Protein AF-A0A2G9TPB1-F1 (afdb_monomer_lite)

Secondary structure (DSSP, 8-state):
-GGGHHHHHHH-GGGGGS-----HHHHHHHHHTTPPPHHHHHHHTSTTHHHHSPPPPPEEEEEEEE-TTT-EEEE-TT-SSEE-EEEE--SS-GGG-EEEETTS-EEETTEEEEEETTEEEEEEPPTT----S-EEETTTTEEE-SS---TT---EEE--GGGSPP--SS---THHHHHHH----

Structure (mmCIF, N/CA/C/O backbone):
data_AF-A0A2G9TPB1-F1
#
_entry.id   AF-A0A2G9TPB1-F1
#
loop_
_atom_site.group_PDB
_atom_site.id
_atom_site.type_symbol
_atom_site.label_atom_id
_atom_site.label_alt_id
_atom_site.label_comp_id
_atom_site.label_asym_id
_atom_site.label_entity_id
_atom_site.label_seq_id
_atom_site.pdbx_PDB_ins_code
_atom_site.Cartn_x
_atom_site.Cartn_y
_atom_site.Cartn_z
_atom_site.occupancy
_atom_site.B_iso_or_equiv
_atom_site.auth_seq_id
_atom_site.auth_comp_id
_atom_site.auth_asym_id
_atom_site.auth_atom_id
_atom_site.pdbx_PDB_model_num
ATOM 1 N N . MET A 1 1 ? -13.245 2.399 11.424 1.00 93.81 1 MET A N 1
ATOM 2 C CA . MET A 1 1 ? -11.913 2.478 12.064 1.00 93.81 1 MET A CA 1
ATOM 3 C C . MET A 1 1 ? -11.558 3.927 12.395 1.00 93.81 1 MET A C 1
ATOM 5 O O . MET A 1 1 ? -10.383 4.253 12.447 1.00 93.81 1 MET A O 1
ATOM 9 N N . ASP A 1 2 ? -12.558 4.781 12.634 1.00 94.88 2 ASP A N 1
ATOM 10 C CA . ASP A 1 2 ? -12.380 6.201 12.958 1.00 94.88 2 ASP A CA 1
ATOM 11 C C . ASP A 1 2 ? -11.351 6.871 12.017 1.00 94.88 2 ASP A C 1
ATOM 13 O O . ASP A 1 2 ? -11.392 6.614 10.810 1.00 94.88 2 ASP A O 1
ATOM 17 N N . GLU A 1 3 ? -10.414 7.666 12.530 1.00 93.69 3 GLU A N 1
ATOM 18 C CA . GLU A 1 3 ? -9.366 8.329 11.744 1.00 93.69 3 GLU A CA 1
ATOM 19 C C . GLU A 1 3 ? -8.418 7.346 11.027 1.00 93.69 3 GLU A C 1
ATOM 21 O O . GLU A 1 3 ? -7.928 7.632 9.939 1.00 93.69 3 GLU A O 1
ATOM 26 N N . TYR A 1 4 ? -8.231 6.133 11.559 1.00 95.81 4 TYR A N 1
ATOM 27 C CA . TYR A 1 4 ? -7.317 5.129 10.997 1.00 95.81 4 TYR A CA 1
ATOM 28 C C . TYR A 1 4 ? -7.824 4.495 9.693 1.00 95.81 4 TYR A C 1
ATOM 30 O O . TYR A 1 4 ? -7.078 3.764 9.036 1.00 95.81 4 TYR A O 1
ATOM 38 N N . ALA A 1 5 ? -9.077 4.750 9.301 1.00 94.75 5 ALA A N 1
ATOM 39 C CA . ALA A 1 5 ? -9.603 4.300 8.014 1.00 94.75 5 ALA A CA 1
ATOM 40 C C . ALA A 1 5 ? -8.801 4.873 6.830 1.00 94.75 5 ALA A C 1
ATOM 42 O O . ALA A 1 5 ? -8.667 4.208 5.804 1.00 94.75 5 ALA A O 1
ATOM 43 N N . GLU A 1 6 ? -8.204 6.061 6.976 1.00 94.12 6 GLU A N 1
ATOM 44 C CA . GLU A 1 6 ? -7.392 6.671 5.919 1.00 94.12 6 GLU A CA 1
ATOM 45 C C . GLU A 1 6 ? -6.189 5.799 5.522 1.00 94.12 6 GLU A C 1
ATOM 47 O O . GLU A 1 6 ? -5.866 5.678 4.341 1.00 94.12 6 GLU A O 1
ATOM 52 N N . TYR A 1 7 ? -5.574 5.106 6.486 1.00 94.62 7 TYR A N 1
ATOM 53 C CA . TYR A 1 7 ? -4.407 4.255 6.243 1.00 94.62 7 TYR A CA 1
ATOM 54 C C . TYR A 1 7 ? -4.765 2.996 5.453 1.00 94.62 7 TYR A C 1
ATOM 56 O O . TYR A 1 7 ? -3.962 2.520 4.647 1.00 94.62 7 TYR A O 1
ATOM 64 N N . TYR A 1 8 ? -5.989 2.489 5.628 1.00 94.00 8 TYR A N 1
ATOM 65 C CA . TYR A 1 8 ? -6.519 1.427 4.777 1.00 94.00 8 TYR A CA 1
ATOM 66 C C . TYR A 1 8 ? -6.643 1.908 3.327 1.00 94.00 8 TYR A C 1
ATOM 68 O O . TYR A 1 8 ? -6.177 1.223 2.423 1.00 94.00 8 TYR A O 1
ATOM 76 N N . PHE A 1 9 ? -7.170 3.113 3.102 1.00 93.50 9 PHE A N 1
ATOM 77 C CA . PHE A 1 9 ? -7.315 3.680 1.758 1.00 93.50 9 PHE A CA 1
ATOM 78 C C . PHE A 1 9 ? -5.992 4.098 1.106 1.00 93.50 9 PHE A C 1
ATOM 80 O O . PHE A 1 9 ? -5.912 4.157 -0.120 1.00 93.50 9 PHE A O 1
ATOM 87 N N . ILE A 1 10 ? -4.940 4.361 1.885 1.00 93.81 10 ILE A N 1
ATOM 88 C CA . ILE A 1 10 ? -3.576 4.494 1.355 1.00 93.81 10 ILE A CA 1
ATOM 89 C C . ILE A 1 10 ? -3.070 3.133 0.863 1.00 93.81 10 ILE A C 1
ATOM 91 O O . ILE A 1 10 ? -2.467 3.047 -0.207 1.00 93.81 10 ILE A O 1
ATOM 95 N N . ARG A 1 11 ? -3.314 2.051 1.608 1.00 93.12 11 ARG A N 1
ATOM 96 C CA . ARG A 1 11 ? -2.868 0.713 1.199 1.00 93.12 11 ARG A CA 1
ATOM 97 C C . ARG A 1 11 ? -3.664 0.167 0.012 1.00 93.12 11 ARG A C 1
ATOM 99 O O . ARG A 1 11 ? -3.063 -0.368 -0.913 1.00 93.12 11 ARG A O 1
ATOM 106 N N . GLU A 1 12 ? -4.983 0.334 0.047 1.00 92.56 12 GLU A N 1
ATOM 107 C CA . GLU A 1 12 ? -5.954 -0.172 -0.927 1.00 92.56 12 GLU A CA 1
ATOM 108 C C . GLU A 1 12 ? -6.704 0.998 -1.595 1.00 92.56 12 GLU A C 1
ATOM 110 O O . GLU A 1 12 ? -7.895 1.206 -1.351 1.00 92.56 12 GLU A O 1
ATOM 115 N N . PRO A 1 13 ? -6.044 1.801 -2.447 1.00 91.12 13 PRO A N 1
ATOM 116 C CA . PRO A 1 13 ? -6.645 3.017 -2.998 1.00 91.12 13 PRO A CA 1
ATOM 117 C C . PRO A 1 13 ? -7.889 2.758 -3.857 1.00 91.12 13 PRO A C 1
ATOM 119 O O . PRO A 1 13 ? -8.797 3.587 -3.896 1.00 91.12 13 PRO A O 1
ATOM 122 N N . GLN A 1 14 ? -7.993 1.577 -4.472 1.00 89.62 14 GLN A N 1
ATOM 123 C CA . GLN A 1 14 ? -9.193 1.146 -5.196 1.00 89.62 14 GLN A CA 1
ATOM 124 C C . GLN A 1 14 ? -10.445 1.058 -4.306 1.00 89.62 14 GLN A C 1
ATOM 126 O O . GLN A 1 14 ? -11.552 1.267 -4.797 1.00 89.62 14 GLN A O 1
ATOM 131 N N . ALA A 1 15 ? -10.289 0.803 -3.001 1.00 91.88 15 ALA A N 1
ATOM 132 C CA . ALA A 1 15 ? -11.412 0.656 -2.078 1.00 91.88 15 ALA A CA 1
ATOM 133 C C . ALA A 1 15 ? -12.170 1.973 -1.849 1.00 91.88 15 ALA A C 1
ATOM 135 O O . ALA A 1 15 ? -13.329 1.943 -1.456 1.00 91.88 15 ALA A O 1
ATOM 136 N N . GLN A 1 16 ? -11.562 3.124 -2.164 1.00 90.50 16 GLN A N 1
ATOM 137 C CA . GLN A 1 16 ? -12.237 4.430 -2.120 1.00 90.50 16 GLN A CA 1
ATOM 138 C C . GLN A 1 16 ? -13.396 4.537 -3.123 1.00 90.50 16 GLN A C 1
ATOM 140 O O . GLN A 1 16 ? -14.228 5.430 -3.012 1.00 90.50 16 GLN A O 1
ATOM 145 N N . ARG A 1 17 ? -13.436 3.651 -4.125 1.00 87.81 17 ARG A N 1
ATOM 146 C CA . ARG A 1 17 ? -14.459 3.626 -5.181 1.00 87.81 17 ARG A CA 1
ATOM 147 C C . ARG A 1 17 ? -15.537 2.574 -4.942 1.00 87.81 17 ARG A C 1
ATOM 149 O O . ARG A 1 17 ? -16.399 2.386 -5.795 1.00 87.81 17 ARG A O 1
ATOM 156 N N . VAL A 1 18 ? -15.455 1.859 -3.826 1.00 90.94 18 VAL A N 1
ATOM 157 C CA . VAL A 1 18 ? -16.413 0.820 -3.463 1.00 90.94 18 VAL A 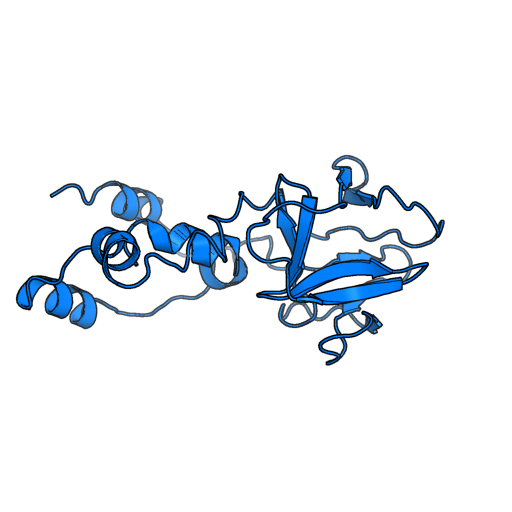CA 1
ATOM 158 C C . VAL A 1 18 ? -17.426 1.431 -2.511 1.00 90.94 18 VAL A C 1
ATOM 160 O O . VAL A 1 18 ? -17.054 1.948 -1.460 1.00 90.94 18 VAL A O 1
ATOM 163 N N . ASP A 1 19 ? -18.702 1.360 -2.881 1.00 93.69 19 ASP A N 1
ATOM 164 C CA . ASP A 1 19 ? -19.794 1.690 -1.972 1.00 93.69 19 ASP A CA 1
ATOM 165 C C . ASP A 1 19 ? -19.875 0.604 -0.883 1.00 93.69 19 ASP A C 1
ATOM 167 O O . ASP A 1 19 ? -20.101 -0.566 -1.214 1.00 93.69 19 ASP A O 1
ATOM 171 N N . PRO A 1 20 ? -19.666 0.941 0.405 1.00 91.75 20 PRO A N 1
ATOM 172 C CA . PRO A 1 20 ? -19.804 -0.028 1.488 1.00 91.75 20 PRO A CA 1
ATOM 173 C C . PRO A 1 20 ? -21.265 -0.441 1.736 1.00 91.75 20 PRO A C 1
ATOM 175 O O . PRO A 1 20 ? -21.504 -1.359 2.521 1.00 91.75 20 PRO A O 1
ATOM 178 N N . GLY A 1 21 ? -22.230 0.225 1.094 1.00 96.44 21 GLY A N 1
ATOM 179 C CA . GLY A 1 21 ? -23.652 0.084 1.359 1.00 96.44 21 GLY A CA 1
ATOM 180 C C . GLY A 1 21 ? -24.077 0.804 2.639 1.00 96.44 21 GLY A C 1
ATOM 181 O O . GLY A 1 21 ? -23.333 1.589 3.233 1.00 96.44 21 GLY A O 1
ATOM 182 N N . ASP A 1 22 ? -25.304 0.529 3.081 1.00 96.81 22 ASP A N 1
ATOM 183 C CA . ASP A 1 22 ? -25.825 1.092 4.325 1.00 96.81 22 ASP A CA 1
ATOM 184 C C . ASP A 1 22 ? -25.183 0.423 5.550 1.00 96.81 22 ASP A C 1
ATOM 186 O O . ASP A 1 22 ? -25.383 -0.765 5.817 1.00 96.81 22 ASP A O 1
ATOM 190 N N . ILE A 1 23 ? -24.431 1.219 6.312 1.00 97.38 23 ILE A N 1
ATOM 191 C CA . ILE A 1 23 ? -23.765 0.809 7.554 1.00 97.38 23 ILE A CA 1
ATOM 192 C C . ILE A 1 23 ? -24.395 1.431 8.813 1.00 97.38 23 ILE A C 1
ATOM 194 O O . ILE A 1 23 ? -23.803 1.398 9.898 1.00 97.38 23 ILE A O 1
ATOM 198 N N . SER A 1 24 ? -25.587 2.025 8.696 1.00 98.12 24 SER A N 1
ATOM 199 C CA . SER A 1 24 ? -26.236 2.769 9.785 1.00 98.12 24 SER A CA 1
ATOM 200 C C . SER A 1 24 ? -26.509 1.891 11.008 1.00 98.12 24 SER A C 1
ATOM 202 O O . SER A 1 24 ? -26.315 2.325 12.143 1.00 98.12 24 SER A O 1
ATOM 204 N N . ALA A 1 25 ? -26.884 0.624 10.801 1.00 98.38 25 ALA A N 1
ATOM 205 C CA . ALA A 1 25 ? -27.133 -0.321 11.891 1.00 98.38 25 ALA A CA 1
ATOM 206 C C . ALA A 1 25 ? -25.860 -0.637 12.701 1.00 98.38 25 ALA A C 1
ATOM 208 O O . ALA A 1 25 ? -25.909 -0.762 13.926 1.00 98.38 25 ALA A O 1
ATOM 209 N N . GLN A 1 26 ? -24.710 -0.738 12.033 1.00 98.12 26 GLN A N 1
ATOM 210 C CA . GLN A 1 26 ? -23.410 -1.009 12.643 1.00 98.12 26 GLN A CA 1
ATOM 211 C C . GLN A 1 26 ? -22.923 0.206 13.442 1.00 98.12 26 GLN A C 1
ATOM 213 O O . GLN A 1 26 ? -22.392 0.042 14.543 1.00 98.12 26 GLN A O 1
ATOM 218 N N . LEU A 1 27 ? -23.144 1.420 12.926 1.00 96.94 27 LEU A N 1
ATOM 219 C CA . LEU A 1 27 ? -22.830 2.665 13.633 1.00 96.94 27 LEU A CA 1
ATOM 220 C C . LEU A 1 27 ? -23.715 2.844 14.876 1.00 96.94 27 LEU A C 1
ATOM 222 O O . LEU A 1 27 ? -23.188 3.044 15.970 1.00 96.94 27 LEU A O 1
ATOM 226 N N . ALA A 1 28 ? -25.029 2.640 14.748 1.00 98.31 28 ALA A N 1
ATOM 227 C CA . ALA A 1 28 ? -25.957 2.692 15.880 1.00 98.31 28 ALA A CA 1
ATOM 228 C C . ALA A 1 28 ? -25.622 1.641 16.955 1.00 98.31 28 ALA A C 1
ATOM 230 O O . ALA A 1 28 ? -25.747 1.891 18.156 1.00 98.31 28 ALA A O 1
ATOM 231 N N . LEU A 1 29 ? -25.156 0.454 16.546 1.00 98.44 29 LEU A N 1
ATOM 232 C CA . LEU A 1 29 ? -24.679 -0.566 17.477 1.00 98.44 29 LEU A CA 1
ATOM 233 C C . LEU A 1 29 ? -23.432 -0.103 18.247 1.00 98.44 29 LEU A C 1
ATOM 235 O O . LEU A 1 29 ? -23.382 -0.295 19.463 1.00 98.44 29 LEU A O 1
ATOM 239 N N . LYS A 1 30 ? -22.455 0.515 17.564 1.00 97.88 30 LYS A N 1
ATOM 240 C CA . LYS A 1 30 ? -21.236 1.070 18.183 1.00 97.88 30 LYS A CA 1
ATOM 241 C C . LYS A 1 30 ? -21.583 2.106 19.258 1.00 97.88 30 LYS A C 1
ATOM 243 O O . LYS A 1 30 ? -21.009 2.071 20.347 1.00 97.88 30 LYS A O 1
ATOM 248 N N . GLU A 1 31 ? -22.532 2.991 18.960 1.00 97.75 31 GLU A N 1
ATOM 249 C CA . GLU A 1 31 ? -23.004 4.034 19.878 1.00 97.75 31 GLU A CA 1
ATOM 250 C C . GLU A 1 31 ? -23.735 3.444 21.087 1.00 97.75 31 GLU A C 1
ATOM 252 O O . GLU A 1 31 ? -23.370 3.726 22.228 1.00 97.75 31 GLU A O 1
ATOM 257 N N . ARG A 1 32 ? -24.714 2.559 20.851 1.00 98.56 32 ARG A N 1
ATOM 258 C CA . ARG A 1 32 ? -25.517 1.924 21.909 1.00 98.56 32 ARG A CA 1
ATOM 259 C C . ARG A 1 32 ? -24.676 1.118 22.899 1.00 98.56 32 ARG A C 1
ATOM 261 O O . ARG A 1 32 ? -25.021 1.043 24.073 1.00 98.56 32 ARG A O 1
ATOM 268 N N . LEU A 1 33 ? -23.607 0.480 22.427 1.00 98.56 33 LEU A N 1
ATOM 269 C CA . LEU A 1 33 ? -22.707 -0.309 23.272 1.00 98.56 33 LEU A CA 1
ATOM 270 C C . LEU A 1 33 ? -21.607 0.529 23.935 1.00 98.56 33 LEU A C 1
ATOM 272 O O . LEU A 1 33 ? -20.776 -0.034 24.647 1.00 98.56 33 LEU A O 1
ATOM 276 N N . HIS A 1 34 ? -21.578 1.847 23.708 1.00 97.38 34 HIS A N 1
ATOM 277 C CA . HIS A 1 34 ? -20.539 2.745 24.214 1.00 97.38 34 HIS A CA 1
ATOM 278 C C . HIS A 1 34 ? -19.121 2.217 23.926 1.00 97.38 34 HIS A C 1
ATOM 280 O O . HIS A 1 34 ? -18.239 2.214 24.793 1.00 97.38 34 HIS A O 1
ATOM 286 N N . CYS A 1 35 ? -18.909 1.717 22.701 1.00 98.12 35 CYS A N 1
ATOM 287 C CA . CYS A 1 35 ? -17.632 1.144 22.293 1.00 98.12 35 CYS A CA 1
ATOM 288 C C . CYS A 1 35 ? -16.494 2.172 22.408 1.00 98.12 35 CYS A C 1
ATOM 290 O O . CYS A 1 35 ? -16.664 3.358 22.126 1.00 98.12 35 CYS A O 1
ATOM 292 N N . LYS A 1 36 ? -15.299 1.703 22.783 1.00 98.19 36 LYS A N 1
ATOM 293 C CA . LYS A 1 36 ? -14.089 2.536 22.823 1.00 98.19 36 LYS A CA 1
ATOM 294 C C . LYS A 1 36 ? -13.683 2.987 21.406 1.00 98.19 36 LYS A C 1
ATOM 296 O O . LYS A 1 36 ? -13.934 2.249 20.450 1.00 98.19 36 LYS A O 1
ATOM 301 N N . PRO A 1 37 ? -13.038 4.161 21.259 1.00 97.94 37 PRO A N 1
ATOM 302 C CA . PRO A 1 37 ? -12.543 4.628 19.965 1.00 97.94 37 PRO A CA 1
ATOM 303 C C . PRO A 1 37 ? -11.437 3.712 19.429 1.00 97.94 37 PRO A C 1
ATOM 305 O O . PRO A 1 37 ? -10.716 3.070 20.198 1.00 97.94 37 PRO A O 1
ATOM 308 N N . PHE A 1 38 ? -11.255 3.679 18.110 1.00 97.75 38 PHE A N 1
ATOM 309 C CA . PHE A 1 38 ? -10.264 2.808 17.472 1.00 97.75 38 PHE A CA 1
ATOM 310 C C . PHE A 1 38 ? -8.824 3.146 17.892 1.00 97.75 38 PHE A C 1
ATOM 312 O O . PHE A 1 38 ? -8.000 2.248 18.054 1.00 97.75 38 PHE A O 1
ATOM 319 N N . LYS A 1 39 ? -8.535 4.417 18.191 1.00 97.00 39 LYS A N 1
ATOM 320 C CA . LYS A 1 39 ? -7.267 4.835 18.805 1.00 97.00 39 LYS A CA 1
ATOM 321 C C . LYS A 1 39 ? -6.965 4.097 20.114 1.00 97.00 39 LYS A C 1
ATOM 323 O O . LYS A 1 39 ? -5.857 3.603 20.296 1.00 97.00 39 LYS A O 1
ATOM 328 N N . TRP A 1 40 ? -7.957 3.950 20.999 1.00 98.19 40 TRP A N 1
ATOM 329 C CA . TRP A 1 40 ? -7.79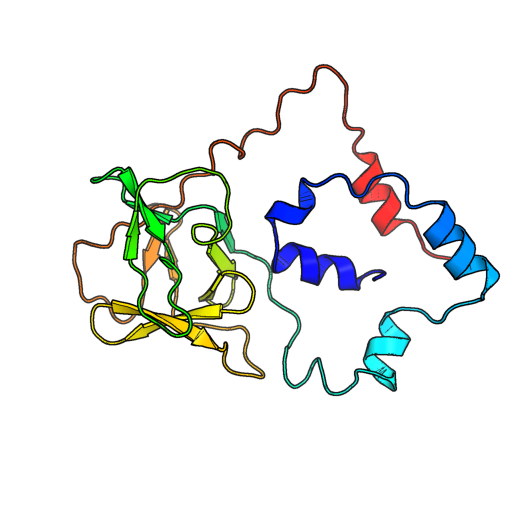2 3.195 22.249 1.00 98.19 40 TRP A CA 1
ATOM 330 C C . TRP A 1 40 ? -7.433 1.733 21.967 1.00 98.19 40 TRP A C 1
ATOM 332 O O . TRP A 1 40 ? -6.570 1.171 22.637 1.00 98.19 40 TRP A O 1
ATOM 342 N N . TYR A 1 41 ? -8.055 1.128 20.951 1.00 98.19 41 TYR A N 1
ATOM 343 C CA . TYR A 1 41 ? -7.731 -0.233 20.527 1.00 98.19 41 TYR A CA 1
ATOM 344 C C . TYR A 1 41 ? -6.274 -0.339 20.053 1.00 98.19 41 TYR A C 1
ATOM 346 O O . TYR A 1 41 ? -5.550 -1.219 20.519 1.00 98.19 41 TYR A O 1
ATOM 354 N N . MET A 1 42 ? -5.815 0.590 19.208 1.00 97.69 42 MET A N 1
ATOM 355 C CA . MET A 1 42 ? -4.428 0.624 18.726 1.00 97.69 42 MET A CA 1
ATOM 356 C C . MET A 1 42 ? -3.407 0.857 19.847 1.00 97.69 42 MET A C 1
ATOM 358 O O . MET A 1 42 ? -2.319 0.301 19.802 1.00 97.69 42 MET A O 1
ATOM 362 N N . GLU A 1 43 ? -3.745 1.639 20.872 1.00 96.81 43 GLU A N 1
ATOM 363 C CA . GLU A 1 43 ? -2.834 1.939 21.984 1.00 96.81 43 GLU A CA 1
ATOM 364 C C . GLU A 1 43 ? -2.816 0.873 23.088 1.00 96.81 43 GLU A C 1
ATOM 366 O O . GLU A 1 43 ? -1.820 0.753 23.803 1.00 96.81 43 GLU A O 1
ATOM 371 N N . LYS A 1 44 ? -3.924 0.149 23.300 1.00 97.94 44 LYS A N 1
ATOM 372 C CA . LYS A 1 44 ? -4.098 -0.741 24.465 1.00 97.94 44 LYS A CA 1
ATOM 373 C C . LYS A 1 44 ? -4.206 -2.217 24.122 1.00 97.94 44 LYS A C 1
ATOM 375 O O . LYS A 1 44 ? -3.836 -3.038 24.953 1.00 97.94 44 LYS A O 1
ATOM 380 N N . VAL A 1 45 ? -4.713 -2.554 22.939 1.00 98.19 45 VAL A N 1
ATOM 381 C CA . VAL A 1 45 ? -4.921 -3.945 22.510 1.00 98.19 45 VAL A CA 1
ATOM 382 C C . VAL A 1 45 ? -3.912 -4.329 21.434 1.00 98.19 45 VAL A C 1
ATOM 384 O O . VAL A 1 45 ? -3.250 -5.349 21.560 1.00 98.19 45 VAL A O 1
ATOM 387 N N . ALA A 1 46 ? -3.753 -3.489 20.413 1.00 97.50 46 ALA A N 1
ATOM 388 C CA . ALA A 1 46 ? -2.899 -3.723 19.250 1.00 97.50 46 ALA A CA 1
ATOM 389 C C . ALA A 1 46 ? -1.619 -2.861 19.278 1.00 97.50 46 ALA A C 1
ATOM 391 O O . ALA A 1 46 ? -1.180 -2.334 18.253 1.00 97.50 46 ALA A O 1
ATOM 392 N N . TYR A 1 47 ? -1.037 -2.685 20.468 1.00 96.38 47 TYR A N 1
ATOM 393 C CA . TYR A 1 47 ? 0.088 -1.773 20.721 1.00 96.38 47 TYR A CA 1
ATOM 394 C C . TYR A 1 47 ? 1.383 -2.163 19.987 1.00 96.38 47 TYR A C 1
ATOM 396 O O . TYR A 1 47 ? 2.267 -1.332 19.786 1.00 96.38 47 TYR A O 1
ATOM 404 N N . ASP A 1 48 ? 1.504 -3.424 19.585 1.00 96.44 48 ASP A N 1
ATOM 405 C CA . ASP A 1 48 ? 2.638 -4.008 18.870 1.00 96.44 48 ASP A CA 1
ATOM 406 C C . ASP A 1 48 ? 2.519 -3.895 17.339 1.00 96.44 48 ASP A C 1
ATOM 408 O O . ASP A 1 48 ? 3.495 -4.134 16.615 1.00 96.44 48 ASP A O 1
ATOM 412 N N . VAL A 1 49 ? 1.357 -3.458 16.837 1.00 95.69 49 VAL A N 1
ATOM 413 C CA . VAL A 1 49 ? 1.114 -3.288 15.402 1.00 95.69 49 VAL A CA 1
ATOM 414 C C . VAL A 1 49 ? 1.970 -2.168 14.828 1.00 95.69 49 VAL A C 1
ATOM 416 O O . VAL A 1 49 ? 2.695 -2.420 13.874 1.00 95.69 49 VAL A O 1
ATOM 419 N N . LEU A 1 50 ? 1.937 -0.957 15.393 1.00 94.62 50 LEU A N 1
ATOM 420 C CA . LEU A 1 50 ? 2.654 0.198 14.827 1.00 94.62 50 LEU A CA 1
ATOM 421 C C . LEU A 1 50 ? 4.190 0.057 14.825 1.00 94.62 50 LEU A C 1
ATOM 423 O O . LEU A 1 50 ? 4.803 0.485 13.848 1.00 94.62 50 LEU A O 1
ATOM 427 N N . PRO A 1 51 ? 4.834 -0.575 15.831 1.00 95.31 51 PRO A N 1
ATOM 428 C CA . PRO A 1 51 ? 6.254 -0.918 15.748 1.00 95.31 51 PRO A CA 1
ATOM 429 C C . PRO A 1 51 ? 6.603 -1.835 14.566 1.00 95.31 51 PRO A C 1
ATOM 431 O O . PRO A 1 51 ? 7.657 -1.680 13.953 1.00 95.31 51 PRO A O 1
ATOM 434 N N . SER A 1 52 ? 5.727 -2.789 14.232 1.00 95.06 52 SER A N 1
ATOM 435 C CA . SER A 1 52 ? 5.955 -3.745 13.136 1.00 95.06 52 SER A CA 1
ATOM 436 C C . SER A 1 52 ? 5.478 -3.231 11.776 1.00 95.06 52 SER A C 1
ATOM 438 O O . SER A 1 52 ? 6.057 -3.577 10.747 1.00 95.06 52 SER A O 1
ATOM 440 N N . TYR A 1 53 ? 4.431 -2.414 11.767 1.00 94.38 53 TYR A N 1
ATOM 441 C CA . TYR A 1 53 ? 3.736 -1.892 10.595 1.00 94.38 53 TYR A CA 1
ATOM 442 C C . TYR A 1 53 ? 3.432 -0.408 10.831 1.00 94.38 53 TYR A C 1
ATOM 444 O O . TYR A 1 53 ? 2.324 -0.059 11.254 1.00 94.38 53 TYR A O 1
ATOM 452 N N . PRO A 1 54 ? 4.422 0.473 10.610 1.00 95.12 54 PRO A N 1
ATOM 453 C CA . PRO A 1 54 ? 4.246 1.897 10.837 1.00 95.12 54 PRO A CA 1
ATOM 454 C C . PRO A 1 54 ? 3.153 2.485 9.945 1.00 95.12 54 PRO A C 1
ATOM 456 O O . PRO A 1 54 ? 2.791 1.919 8.909 1.00 95.12 54 PRO A O 1
ATOM 459 N N . ILE A 1 55 ? 2.654 3.656 10.339 1.00 94.69 55 ILE A N 1
ATOM 460 C CA . ILE A 1 55 ? 1.670 4.408 9.559 1.00 94.69 55 ILE A CA 1
ATOM 461 C C . ILE A 1 55 ? 2.210 4.632 8.134 1.00 94.69 55 ILE A C 1
ATOM 463 O O . ILE A 1 55 ? 3.308 5.178 7.984 1.00 94.69 55 ILE A O 1
ATOM 467 N N . PRO A 1 56 ? 1.473 4.219 7.084 1.00 94.12 56 PRO A N 1
ATOM 468 C CA . PRO A 1 56 ? 1.951 4.347 5.721 1.00 94.12 56 PRO A CA 1
ATOM 469 C C . PRO A 1 56 ? 1.961 5.825 5.287 1.00 94.12 56 PRO A C 1
ATOM 471 O O . PRO A 1 56 ? 0.964 6.528 5.470 1.00 94.12 56 PRO A O 1
ATOM 474 N N . PRO A 1 57 ? 3.049 6.298 4.657 1.00 95.75 57 PRO A N 1
ATOM 475 C CA . PRO A 1 57 ? 3.082 7.581 3.969 1.00 95.75 57 PRO A CA 1
ATOM 476 C C . PRO A 1 57 ? 2.056 7.625 2.838 1.00 95.75 57 PRO A C 1
ATOM 478 O O . PRO A 1 57 ? 1.660 6.589 2.298 1.00 95.75 57 PRO A O 1
ATOM 481 N N . LYS A 1 58 ? 1.671 8.835 2.425 1.00 94.81 58 LYS A N 1
ATOM 482 C CA . LYS A 1 58 ? 0.751 9.025 1.299 1.00 94.81 58 LYS A CA 1
ATOM 483 C C . LYS A 1 58 ? 1.300 8.377 0.026 1.00 94.81 58 LYS A C 1
ATOM 485 O O . LYS A 1 58 ? 2.508 8.362 -0.216 1.00 94.81 58 LYS A O 1
ATOM 490 N N . ASN A 1 59 ? 0.395 7.892 -0.820 1.00 93.06 59 ASN A N 1
ATOM 491 C CA . ASN A 1 59 ? 0.774 7.463 -2.160 1.00 93.06 59 ASN A CA 1
ATOM 492 C C . ASN A 1 59 ? 1.171 8.685 -2.990 1.00 93.06 59 ASN A C 1
ATOM 494 O O . ASN A 1 59 ? 0.414 9.651 -3.067 1.00 93.06 59 ASN A O 1
ATOM 498 N N . LYS A 1 60 ? 2.339 8.613 -3.629 1.00 90.56 60 LYS A N 1
ATOM 499 C CA . LYS A 1 60 ? 2.731 9.534 -4.695 1.00 90.56 60 LYS A CA 1
ATOM 500 C C . LYS A 1 60 ? 1.940 9.225 -5.967 1.00 90.56 60 LYS A C 1
ATOM 502 O O . LYS A 1 60 ? 1.441 10.132 -6.619 1.00 90.56 60 LYS A O 1
ATOM 507 N N . VAL A 1 61 ? 1.798 7.940 -6.288 1.00 87.81 61 VAL A N 1
ATOM 508 C CA . VAL A 1 61 ? 1.055 7.448 -7.455 1.00 87.81 61 VAL A CA 1
ATOM 509 C C . VAL A 1 61 ? 0.604 6.002 -7.221 1.00 87.81 61 VAL A C 1
ATOM 511 O O . VAL A 1 61 ? 1.213 5.268 -6.438 1.00 87.81 61 VAL A O 1
ATOM 514 N N . TRP A 1 62 ? -0.490 5.595 -7.860 1.00 90.69 62 TRP A N 1
ATOM 515 C CA . TRP A 1 62 ? -0.999 4.226 -7.832 1.00 90.69 62 TRP A CA 1
ATOM 516 C C . TRP A 1 62 ? -1.800 3.918 -9.105 1.00 90.69 62 TRP A C 1
ATOM 518 O O . TRP A 1 62 ? -2.291 4.831 -9.767 1.00 90.69 62 TRP A O 1
ATOM 528 N N . GLY A 1 63 ? -1.935 2.636 -9.446 1.00 89.25 63 GLY A N 1
ATOM 529 C CA . GLY A 1 63 ? -2.550 2.186 -10.696 1.00 89.25 63 GLY A CA 1
ATOM 530 C C . GLY A 1 63 ? -1.786 1.032 -11.338 1.00 89.25 63 GLY A C 1
ATOM 531 O O . GLY A 1 63 ? -1.030 0.325 -10.669 1.00 89.25 63 GLY A O 1
ATOM 532 N N . GLU A 1 64 ? -1.978 0.856 -12.641 1.00 87.81 64 GLU A N 1
ATOM 533 C CA . GLU A 1 64 ? -1.241 -0.132 -13.425 1.00 87.81 64 GLU A CA 1
ATOM 534 C C . GLU A 1 64 ? 0.097 0.439 -13.906 1.00 87.81 64 GLU A C 1
ATOM 536 O O . GLU A 1 64 ? 0.183 1.571 -14.390 1.00 87.81 64 GLU A O 1
ATOM 541 N N . ALA A 1 65 ? 1.154 -0.365 -13.807 1.00 86.50 65 ALA A N 1
ATOM 542 C CA . ALA A 1 65 ? 2.455 -0.031 -14.371 1.00 86.50 65 ALA A CA 1
ATOM 543 C C . ALA A 1 65 ? 2.528 -0.567 -15.803 1.00 86.50 65 ALA A C 1
ATOM 545 O O . ALA A 1 65 ? 2.802 -1.752 -16.001 1.00 86.50 65 ALA A O 1
ATOM 546 N N . ARG A 1 66 ? 2.268 0.286 -16.797 1.00 84.44 66 ARG A N 1
ATOM 547 C CA . ARG A 1 66 ? 2.203 -0.104 -18.208 1.00 84.44 66 ARG A CA 1
ATOM 548 C C . ARG A 1 66 ? 3.491 0.240 -18.935 1.00 84.44 66 ARG A C 1
ATOM 550 O O . ARG A 1 66 ? 3.970 1.367 -18.883 1.00 84.44 66 ARG A O 1
ATOM 557 N N . ASN A 1 67 ? 4.017 -0.708 -19.695 1.00 80.62 67 ASN A N 1
ATOM 558 C CA . ASN A 1 67 ? 5.081 -0.426 -20.642 1.00 80.62 67 ASN A CA 1
ATOM 559 C C . ASN A 1 67 ? 4.482 0.266 -21.888 1.00 80.62 67 ASN A C 1
ATOM 561 O O . ASN A 1 67 ? 3.627 -0.331 -22.549 1.00 80.62 67 ASN A O 1
ATOM 565 N N . PRO A 1 68 ? 4.893 1.499 -22.241 1.00 77.56 68 PRO A N 1
ATOM 566 C CA . PRO A 1 68 ? 4.288 2.252 -23.339 1.00 77.56 68 PRO A CA 1
ATOM 567 C C . PRO A 1 68 ? 4.615 1.666 -24.720 1.00 77.56 68 PRO A C 1
ATOM 569 O O . PRO A 1 68 ? 3.841 1.858 -25.652 1.00 77.56 68 PRO A O 1
ATOM 572 N N . GLN A 1 69 ? 5.717 0.921 -24.853 1.00 80.94 69 GLN A N 1
ATOM 573 C CA . GLN A 1 69 ? 6.136 0.305 -26.115 1.00 80.94 69 GLN A CA 1
ATOM 574 C C . GLN A 1 69 ? 5.363 -0.984 -26.409 1.00 80.94 69 GLN A C 1
ATOM 576 O O . GLN A 1 69 ? 4.940 -1.217 -27.536 1.00 80.94 69 GLN A O 1
ATOM 581 N N . THR A 1 70 ? 5.173 -1.834 -25.396 1.00 83.56 70 THR A N 1
ATOM 582 C CA . THR A 1 70 ? 4.515 -3.146 -25.560 1.00 83.56 70 THR A CA 1
ATOM 583 C C . THR A 1 70 ? 3.038 -3.130 -25.192 1.00 83.56 70 THR A C 1
ATOM 585 O O . THR A 1 70 ? 2.295 -4.047 -25.536 1.00 83.56 70 THR A O 1
ATOM 588 N N . GLY A 1 71 ? 2.609 -2.118 -24.443 1.00 86.00 71 GLY A N 1
ATOM 589 C CA . GLY A 1 71 ? 1.266 -2.002 -23.904 1.00 86.00 71 GLY A CA 1
ATOM 590 C C . GLY A 1 71 ? 0.902 -3.021 -22.823 1.00 86.00 71 GLY A C 1
ATOM 591 O O . GLY A 1 71 ? -0.273 -3.103 -22.466 1.00 86.00 71 GLY A O 1
ATOM 592 N N . LYS A 1 72 ? 1.880 -3.785 -22.322 1.00 88.31 72 LYS A N 1
ATOM 593 C CA . LYS A 1 72 ? 1.724 -4.777 -21.250 1.00 88.31 72 LYS A CA 1
ATOM 594 C C . LYS A 1 72 ? 1.930 -4.148 -19.877 1.00 88.31 72 LYS A C 1
ATOM 596 O O . LYS A 1 72 ? 2.654 -3.162 -19.755 1.00 88.31 72 LYS A O 1
ATOM 601 N N . CYS A 1 73 ? 1.329 -4.745 -18.858 1.00 88.00 73 CYS A N 1
ATOM 602 C CA . CYS A 1 73 ? 1.403 -4.289 -17.480 1.00 88.00 73 CYS A CA 1
ATOM 603 C C . CYS A 1 73 ? 2.277 -5.207 -16.632 1.00 88.00 73 CYS A C 1
ATOM 605 O O . CYS A 1 73 ? 2.345 -6.415 -16.879 1.00 88.00 73 CYS A O 1
ATOM 607 N N . LEU A 1 74 ? 2.948 -4.622 -15.638 1.00 89.00 74 LEU A N 1
ATOM 608 C CA . LEU A 1 74 ? 3.633 -5.386 -14.605 1.00 89.00 74 LEU A CA 1
ATOM 609 C C . LEU A 1 74 ? 2.596 -6.154 -13.784 1.00 89.00 74 LEU A C 1
ATOM 611 O O . LEU A 1 74 ? 1.603 -5.591 -13.328 1.00 89.00 74 LEU A O 1
ATOM 615 N N . ASP A 1 75 ? 2.838 -7.445 -13.620 1.00 90.88 75 ASP A N 1
ATOM 616 C CA . ASP A 1 75 ? 1.872 -8.384 -13.077 1.00 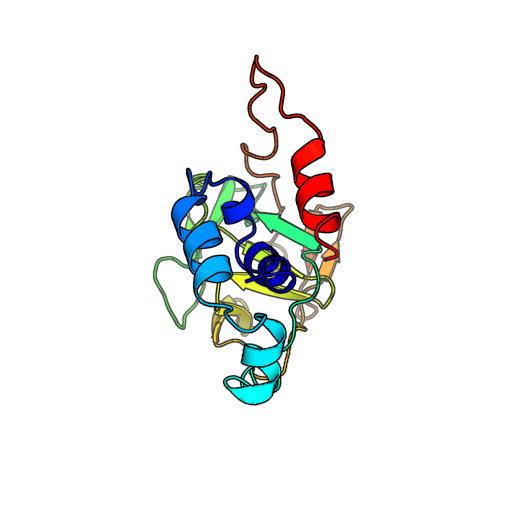90.88 75 ASP A CA 1
ATOM 617 C C . ASP A 1 75 ? 2.597 -9.362 -12.152 1.00 90.88 75 ASP A C 1
ATOM 619 O O . ASP A 1 75 ? 3.633 -9.931 -12.499 1.00 90.88 75 ASP A O 1
ATOM 623 N N . ARG A 1 76 ? 2.054 -9.590 -10.958 1.00 88.69 76 ARG A N 1
ATOM 624 C CA . ARG A 1 76 ? 2.611 -10.564 -10.011 1.00 88.69 76 ARG A CA 1
ATOM 625 C C . ARG A 1 76 ? 2.472 -12.024 -10.469 1.00 88.69 76 ARG A C 1
ATOM 627 O O . ARG A 1 76 ? 3.111 -12.903 -9.903 1.00 88.69 76 ARG A O 1
ATOM 634 N N . MET A 1 77 ? 1.656 -12.309 -11.482 1.00 84.06 77 MET A N 1
ATOM 635 C CA . MET A 1 77 ? 1.487 -13.616 -12.135 1.00 84.06 77 MET A CA 1
ATOM 636 C C . MET A 1 77 ? 1.234 -14.777 -11.157 1.00 84.06 77 MET A C 1
ATOM 638 O O . MET A 1 77 ? 1.604 -15.918 -11.414 1.00 84.06 77 MET A O 1
ATOM 642 N N . GLY A 1 78 ? 0.630 -14.497 -9.999 1.00 72.88 78 GLY A N 1
ATOM 643 C CA . GLY A 1 78 ? 0.391 -15.489 -8.949 1.00 72.88 78 GLY A CA 1
ATOM 644 C C . GLY A 1 78 ? 1.556 -15.744 -7.977 1.00 72.88 78 GLY A C 1
ATOM 645 O O . GLY A 1 78 ? 1.288 -16.194 -6.867 1.00 72.88 78 GLY A O 1
ATOM 646 N N . GLY A 1 79 ? 2.806 -15.399 -8.306 1.00 74.81 79 GLY A N 1
ATOM 647 C CA . GLY A 1 79 ? 3.992 -15.757 -7.513 1.00 74.81 79 GLY A CA 1
ATOM 648 C C . GLY A 1 79 ? 4.167 -14.935 -6.233 1.00 74.81 79 GLY A C 1
ATOM 649 O O . GLY A 1 79 ? 4.399 -13.731 -6.302 1.00 74.81 79 GLY A O 1
ATOM 650 N N . ILE A 1 80 ? 4.067 -15.578 -5.064 1.00 79.94 80 ILE A N 1
ATOM 651 C CA . ILE A 1 80 ? 4.306 -14.955 -3.754 1.00 79.94 80 ILE A CA 1
ATOM 652 C C . ILE A 1 80 ? 5.030 -15.936 -2.813 1.00 79.94 80 ILE A C 1
ATOM 654 O O . ILE A 1 80 ? 4.480 -17.006 -2.546 1.00 79.94 80 ILE A O 1
ATOM 658 N N . PRO A 1 81 ? 6.192 -15.564 -2.238 1.00 88.75 81 PRO A N 1
ATOM 659 C CA . PRO A 1 81 ? 7.112 -14.541 -2.745 1.00 88.75 81 PRO A CA 1
ATOM 660 C C . PRO A 1 81 ? 7.652 -14.955 -4.123 1.00 88.75 81 PRO A C 1
ATOM 662 O O . PRO A 1 81 ? 7.734 -16.145 -4.432 1.00 88.75 81 PRO A O 1
ATOM 665 N N . GLY A 1 82 ? 8.020 -13.999 -4.974 1.00 90.19 82 GLY A N 1
ATOM 666 C CA . GLY A 1 82 ? 8.529 -14.354 -6.299 1.00 90.19 82 GLY A CA 1
ATOM 667 C C . GLY A 1 82 ? 8.711 -13.198 -7.276 1.00 90.19 82 GLY A C 1
ATOM 668 O O . GLY A 1 82 ? 8.363 -12.057 -6.972 1.00 90.19 82 GLY A O 1
ATOM 669 N N . PRO A 1 83 ? 9.282 -13.481 -8.459 1.00 89.12 83 PRO A N 1
ATOM 670 C CA . PRO A 1 83 ? 9.486 -12.484 -9.499 1.00 89.12 83 PRO A CA 1
ATOM 671 C C . PRO A 1 83 ? 8.164 -12.012 -10.096 1.00 89.12 83 PRO A C 1
ATOM 673 O O . PRO A 1 83 ? 7.225 -12.791 -10.256 1.00 89.12 83 PRO A O 1
ATOM 676 N N . LEU A 1 84 ? 8.132 -10.742 -10.486 1.00 89.38 84 LEU A N 1
ATOM 677 C CA . LEU A 1 84 ? 7.044 -10.197 -11.283 1.00 89.38 84 LEU A CA 1
ATOM 678 C C . LEU A 1 84 ? 7.257 -10.548 -12.753 1.00 89.38 84 LEU A C 1
ATOM 680 O O . LEU A 1 84 ? 8.385 -10.652 -13.241 1.00 89.38 84 LEU A O 1
ATOM 684 N N . GLY A 1 85 ? 6.145 -10.724 -13.454 1.00 89.00 85 GLY A N 1
ATOM 685 C CA . GLY A 1 85 ? 6.088 -10.872 -14.896 1.00 89.00 85 GLY A CA 1
ATOM 686 C C . GLY A 1 85 ? 5.436 -9.665 -15.557 1.00 89.00 85 GLY A C 1
ATOM 687 O O . GLY A 1 85 ? 5.126 -8.655 -14.925 1.00 89.00 85 GLY A O 1
ATOM 688 N N . VAL A 1 86 ? 5.214 -9.792 -16.860 1.00 88.81 86 VAL A N 1
ATOM 689 C CA . VAL A 1 86 ? 4.442 -8.833 -17.650 1.00 88.81 86 VAL A CA 1
ATOM 690 C C . VAL A 1 86 ? 3.304 -9.560 -18.349 1.00 88.81 86 VAL A C 1
ATOM 692 O O . VAL A 1 86 ? 3.511 -10.629 -18.928 1.00 88.81 86 VAL A O 1
ATOM 695 N N . ASN A 1 87 ? 2.108 -8.983 -18.319 1.00 91.12 87 ASN A N 1
ATOM 696 C CA . ASN A 1 87 ? 0.918 -9.562 -18.937 1.00 91.12 87 ASN A CA 1
ATOM 697 C C . ASN A 1 87 ? 0.065 -8.483 -19.618 1.00 91.12 87 ASN A C 1
ATOM 699 O O . ASN A 1 87 ? 0.383 -7.296 -19.553 1.00 91.12 87 ASN A O 1
ATOM 703 N N . GLY A 1 88 ? -0.997 -8.874 -20.321 1.00 92.69 88 GLY A N 1
ATOM 704 C CA . GLY A 1 88 ? -1.965 -7.911 -20.846 1.00 92.69 88 GLY A CA 1
ATOM 705 C C . GLY A 1 88 ? -2.575 -7.078 -19.714 1.00 92.69 88 GLY A C 1
ATOM 706 O O . GLY A 1 88 ? -2.992 -7.644 -18.705 1.00 92.69 88 GLY A O 1
ATOM 707 N N . CYS A 1 89 ? -2.611 -5.754 -19.882 1.00 88.94 89 CYS A N 1
ATOM 708 C CA . CYS A 1 89 ? -3.292 -4.854 -18.949 1.00 88.94 89 CYS A CA 1
ATOM 709 C C . CYS A 1 89 ? -4.797 -5.128 -18.964 1.00 88.94 89 CYS A C 1
ATOM 711 O O . CYS A 1 89 ? -5.374 -5.233 -20.050 1.00 88.94 89 CYS A O 1
ATOM 713 N N . HIS A 1 90 ? -5.433 -5.231 -17.797 1.00 92.12 90 HIS A N 1
ATOM 714 C CA . HIS A 1 90 ? -6.848 -5.617 -17.719 1.00 92.12 90 HIS A CA 1
ATOM 715 C C . HIS A 1 90 ? -7.749 -4.664 -16.925 1.00 92.12 90 HIS A C 1
ATOM 717 O O . HIS A 1 90 ? -8.961 -4.850 -16.912 1.00 92.12 90 HIS A O 1
ATOM 723 N N . GLY A 1 91 ? -7.216 -3.650 -16.248 1.00 89.06 91 GLY A N 1
ATOM 724 C CA . GLY A 1 91 ? -7.982 -2.613 -15.547 1.00 89.06 91 GLY A CA 1
ATOM 725 C C . GLY A 1 91 ? -8.638 -3.048 -14.231 1.00 89.06 91 GLY A C 1
ATOM 726 O O . GLY A 1 91 ? -9.089 -2.198 -13.469 1.00 89.06 91 GLY A O 1
ATOM 727 N N . TYR A 1 92 ? -8.685 -4.349 -13.931 1.00 89.75 92 TYR A N 1
ATOM 728 C CA . TYR A 1 92 ? -9.310 -4.899 -12.715 1.00 89.75 92 TYR A CA 1
ATOM 729 C C . TYR A 1 92 ? -8.508 -4.724 -11.414 1.00 89.75 92 TYR A C 1
ATOM 731 O O . TYR A 1 92 ? -8.948 -5.176 -10.359 1.00 89.75 92 TYR A O 1
ATOM 739 N N . GLY A 1 93 ? -7.325 -4.108 -11.466 1.00 89.00 93 GLY A N 1
ATOM 740 C CA . GLY A 1 93 ? -6.454 -3.972 -10.303 1.00 89.00 93 GLY A CA 1
ATOM 741 C C . GLY A 1 93 ? -5.822 -5.305 -9.885 1.00 89.00 93 GLY A C 1
ATOM 742 O O . GLY A 1 93 ? -5.153 -5.957 -10.685 1.00 89.00 93 GLY A O 1
ATOM 743 N N . GLY A 1 94 ? -5.982 -5.705 -8.621 1.00 88.94 94 GLY A N 1
ATOM 744 C CA . GLY A 1 94 ? -5.463 -6.981 -8.112 1.00 88.94 94 GLY A CA 1
ATOM 745 C C . GLY A 1 94 ? -3.941 -7.129 -8.259 1.00 88.94 94 GLY A C 1
ATOM 746 O O . GLY A 1 94 ? -3.173 -6.319 -7.750 1.00 88.94 94 GLY A O 1
ATOM 747 N N . ASN A 1 95 ? -3.500 -8.172 -8.964 1.00 90.75 95 ASN A N 1
ATOM 748 C CA . ASN A 1 95 ? -2.091 -8.461 -9.277 1.00 90.75 95 ASN A CA 1
ATOM 749 C C . ASN A 1 95 ? -1.417 -7.439 -10.210 1.00 90.75 95 ASN A C 1
ATOM 751 O O . ASN A 1 95 ? -0.192 -7.484 -10.333 1.00 90.75 95 ASN A O 1
ATOM 755 N N . GLN A 1 96 ? -2.177 -6.531 -10.831 1.00 91.06 96 G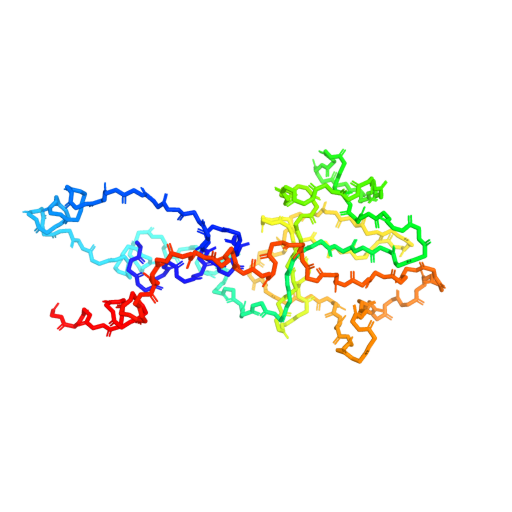LN A N 1
ATOM 756 C CA . GLN A 1 96 ? -1.668 -5.422 -11.651 1.00 91.06 96 GLN A CA 1
ATOM 757 C C . GLN A 1 96 ? -1.828 -4.053 -10.977 1.00 91.06 96 GLN A C 1
ATOM 759 O O . GLN A 1 96 ? -1.472 -3.035 -11.565 1.00 91.06 96 GLN A O 1
ATOM 764 N N . LEU A 1 97 ? -2.324 -4.003 -9.733 1.00 90.38 97 LEU A N 1
ATOM 765 C CA . LEU A 1 97 ? -2.443 -2.757 -8.980 1.00 90.38 97 LEU A CA 1
ATOM 766 C C . LEU A 1 97 ? -1.189 -2.505 -8.148 1.00 90.38 97 LEU A C 1
ATOM 768 O O . LEU A 1 97 ? -0.898 -3.254 -7.218 1.00 90.38 97 LEU A O 1
ATOM 772 N N . LEU A 1 98 ? -0.464 -1.436 -8.464 1.00 91.50 98 LEU A N 1
ATOM 773 C CA . LEU A 1 98 ? 0.727 -1.008 -7.743 1.00 91.50 98 LEU A CA 1
ATOM 774 C C . LEU A 1 98 ? 0.478 0.331 -7.054 1.00 91.50 98 LEU A C 1
ATOM 776 O O . LEU A 1 98 ? -0.267 1.174 -7.556 1.00 91.50 98 LEU A O 1
ATOM 780 N N . ARG A 1 99 ? 1.155 0.550 -5.927 1.00 92.38 99 ARG A N 1
ATOM 781 C CA . ARG A 1 99 ? 1.259 1.855 -5.267 1.00 92.38 99 ARG A CA 1
ATOM 782 C C . ARG A 1 99 ? 2.716 2.197 -5.005 1.00 92.38 99 ARG A C 1
ATOM 784 O O . ARG A 1 99 ? 3.481 1.340 -4.568 1.00 92.38 99 ARG A O 1
ATOM 791 N N . LEU A 1 100 ? 3.073 3.455 -5.217 1.00 91.75 100 LEU A N 1
ATOM 792 C CA . LEU A 1 100 ? 4.341 4.028 -4.796 1.00 91.75 100 LEU A CA 1
ATOM 793 C C . LEU A 1 100 ? 4.059 5.147 -3.803 1.00 91.75 100 LEU A C 1
ATOM 795 O O . LEU A 1 100 ? 3.331 6.088 -4.123 1.00 91.75 100 LEU A O 1
ATOM 799 N N . ASN A 1 101 ? 4.629 5.054 -2.606 1.00 94.00 101 ASN A N 1
ATOM 800 C CA . ASN A 1 101 ? 4.495 6.107 -1.604 1.00 94.00 101 ASN A CA 1
ATOM 801 C C . ASN A 1 101 ? 5.574 7.193 -1.731 1.00 94.00 101 ASN A C 1
ATOM 803 O O . ASN A 1 101 ? 6.527 7.064 -2.499 1.00 94.00 101 ASN A O 1
ATOM 807 N N . THR A 1 102 ? 5.407 8.283 -0.981 1.00 93.94 102 THR A N 1
ATOM 808 C CA . THR A 1 102 ? 6.344 9.421 -0.974 1.00 93.94 102 THR A CA 1
ATOM 809 C C . THR A 1 102 ? 7.743 9.074 -0.461 1.00 93.94 102 THR A C 1
ATOM 811 O O . THR A 1 102 ? 8.681 9.800 -0.763 1.00 93.94 102 THR A O 1
ATOM 814 N N . GLU A 1 103 ? 7.891 7.957 0.254 1.00 95.00 103 GLU A N 1
ATOM 815 C CA . GLU A 1 103 ? 9.158 7.469 0.819 1.00 95.00 1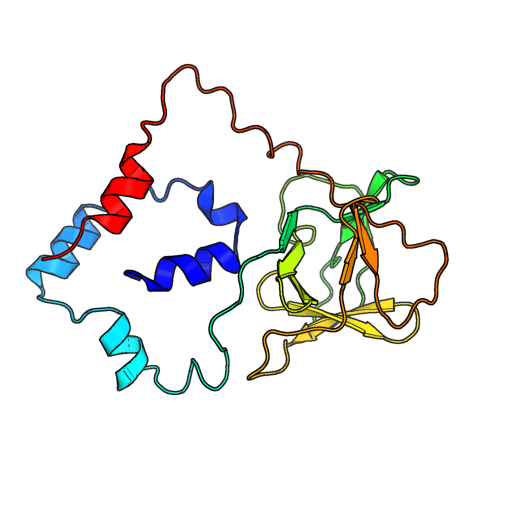03 GLU A CA 1
ATOM 816 C C . GLU A 1 103 ? 9.819 6.382 -0.052 1.00 95.00 103 GLU A C 1
ATOM 818 O O . GLU A 1 103 ? 10.759 5.707 0.372 1.00 95.00 103 GLU A O 1
ATOM 823 N N . GLY A 1 104 ? 9.316 6.165 -1.271 1.00 92.62 104 GLY A N 1
ATOM 824 C CA . GLY A 1 104 ? 9.930 5.276 -2.257 1.00 92.62 104 GLY A CA 1
ATOM 825 C C . GLY A 1 104 ? 9.619 3.785 -2.100 1.00 92.62 104 GLY A C 1
ATOM 826 O O . GLY A 1 104 ? 10.281 2.941 -2.708 1.00 92.62 104 GLY A O 1
ATOM 827 N N . GLN A 1 105 ? 8.619 3.409 -1.302 1.00 94.31 105 GLN A N 1
ATOM 828 C CA . GLN A 1 105 ? 8.145 2.026 -1.225 1.00 94.31 105 GLN A CA 1
ATOM 829 C C . GLN A 1 105 ? 7.150 1.741 -2.354 1.00 94.31 105 GLN A C 1
ATOM 831 O O . GLN A 1 105 ? 6.042 2.283 -2.368 1.00 94.31 105 GLN A O 1
ATOM 836 N N . LEU A 1 106 ? 7.538 0.849 -3.268 1.00 92.94 106 LEU A N 1
ATOM 837 C CA . LEU A 1 106 ? 6.660 0.262 -4.276 1.00 92.94 106 LEU A CA 1
ATOM 838 C C . LEU A 1 106 ? 6.031 -1.018 -3.719 1.00 92.94 106 LEU A C 1
ATOM 840 O O . LEU A 1 106 ? 6.748 -1.890 -3.226 1.00 92.94 106 LEU A O 1
ATOM 844 N N . ALA A 1 107 ? 4.709 -1.141 -3.789 1.00 93.06 107 ALA A N 1
ATOM 845 C CA . ALA A 1 107 ? 3.996 -2.258 -3.180 1.00 93.06 107 ALA A CA 1
ATOM 846 C C . ALA A 1 107 ? 2.714 -2.651 -3.927 1.00 93.06 107 ALA A C 1
ATOM 848 O O . ALA A 1 107 ? 2.128 -1.852 -4.657 1.00 93.06 107 ALA A O 1
ATOM 849 N N . GLN A 1 108 ? 2.265 -3.880 -3.671 1.00 89.75 108 GLN A N 1
ATOM 850 C CA . GLN A 1 108 ? 0.954 -4.419 -4.032 1.00 89.75 108 GLN A CA 1
ATOM 851 C C . GLN A 1 108 ? 0.321 -5.042 -2.781 1.00 89.75 108 GLN A C 1
ATOM 853 O O . GLN A 1 108 ? 0.769 -6.088 -2.305 1.00 89.75 108 GLN A O 1
ATOM 858 N N . GLY A 1 109 ? -0.695 -4.390 -2.211 1.00 85.38 109 GLY A N 1
ATOM 859 C CA . GLY A 1 109 ? -1.276 -4.800 -0.929 1.00 85.38 109 GLY A CA 1
ATOM 860 C C . GLY A 1 109 ? -0.225 -4.850 0.190 1.00 85.38 109 GLY A C 1
ATOM 861 O O . GLY A 1 109 ? 0.345 -3.822 0.567 1.00 85.38 109 GLY A O 1
ATOM 862 N N . GLU A 1 110 ? 0.029 -6.052 0.716 1.00 87.38 110 GLU A N 1
ATOM 863 C CA . GLU A 1 110 ? 1.021 -6.341 1.770 1.00 87.38 110 GLU A CA 1
ATOM 864 C C . GLU A 1 110 ? 2.435 -6.665 1.246 1.00 87.38 110 GLU A C 1
ATOM 866 O O . GLU A 1 110 ? 3.373 -6.799 2.035 1.00 87.38 110 GLU A O 1
ATOM 871 N N . TRP A 1 111 ? 2.600 -6.795 -0.074 1.00 92.81 111 TRP A N 1
ATOM 872 C CA . TRP A 1 111 ? 3.853 -7.206 -0.703 1.00 92.81 111 TRP A CA 1
ATOM 873 C C . TRP A 1 111 ? 4.635 -5.995 -1.185 1.00 92.81 111 TRP A C 1
ATOM 875 O O . TRP A 1 111 ? 4.117 -5.165 -1.931 1.00 92.81 111 TRP A O 1
ATOM 885 N N . CYS A 1 112 ? 5.900 -5.915 -0.789 1.00 93.62 112 CYS A N 1
ATOM 886 C CA . CYS A 1 112 ? 6.819 -4.901 -1.276 1.00 93.62 112 CYS A CA 1
ATOM 887 C C . CYS A 1 112 ? 7.537 -5.425 -2.511 1.00 93.62 112 CYS A C 1
ATOM 889 O O . CYS A 1 112 ? 8.002 -6.566 -2.544 1.00 93.62 112 CYS A O 1
ATOM 891 N N . LEU A 1 113 ? 7.634 -4.570 -3.521 1.00 92.12 113 LEU A N 1
ATOM 892 C CA . LEU A 1 113 ? 8.357 -4.860 -4.742 1.00 92.12 113 LEU A CA 1
ATOM 893 C C . LEU A 1 113 ? 9.781 -4.349 -4.582 1.00 92.12 113 LEU A C 1
ATOM 895 O O . LEU A 1 113 ? 9.988 -3.164 -4.321 1.00 92.12 113 LEU A O 1
ATOM 899 N N . THR A 1 114 ? 10.770 -5.225 -4.710 1.00 89.62 114 THR A N 1
ATOM 900 C CA . THR A 1 114 ? 12.181 -4.868 -4.531 1.00 89.62 114 THR A CA 1
ATOM 901 C C . THR A 1 114 ? 13.022 -5.320 -5.722 1.00 89.62 114 THR A C 1
ATOM 903 O O . THR A 1 114 ? 12.728 -6.350 -6.337 1.00 89.62 114 THR A O 1
ATOM 906 N N . PRO A 1 115 ? 14.064 -4.554 -6.091 1.00 86.81 115 PRO A N 1
ATOM 907 C CA . PRO A 1 115 ? 15.008 -4.987 -7.110 1.00 86.81 115 PRO A CA 1
ATOM 908 C C . PRO A 1 115 ? 15.845 -6.164 -6.591 1.00 86.81 115 PRO A C 1
ATOM 910 O O . PRO A 1 115 ? 16.346 -6.139 -5.466 1.00 86.81 115 PRO A O 1
ATOM 913 N N . LYS A 1 116 ? 16.040 -7.180 -7.432 1.00 85.00 116 LYS A N 1
ATOM 914 C CA . LYS A 1 116 ? 16.954 -8.301 -7.193 1.00 85.00 116 LYS A CA 1
ATOM 915 C C . LYS A 1 116 ? 17.687 -8.645 -8.483 1.00 85.00 116 LYS A C 1
ATOM 917 O O . LYS A 1 116 ? 17.164 -9.326 -9.369 1.00 85.00 116 LYS A O 1
ATOM 922 N N . GLY A 1 117 ? 18.916 -8.148 -8.591 1.00 82.25 117 GLY A N 1
ATOM 923 C CA . GLY A 1 117 ? 19.659 -8.172 -9.848 1.00 82.25 117 GLY A CA 1
ATOM 924 C C . GLY A 1 117 ? 18.890 -7.407 -10.925 1.00 82.25 117 GLY A C 1
ATOM 925 O O . GLY A 1 117 ? 18.551 -6.247 -10.729 1.00 82.25 117 GLY A O 1
ATOM 926 N N . VAL A 1 118 ? 18.575 -8.082 -12.032 1.00 75.19 118 VAL A N 1
ATOM 927 C CA . VAL A 1 118 ? 17.835 -7.514 -13.177 1.00 75.19 118 VAL A CA 1
ATOM 928 C C . VAL A 1 118 ? 16.316 -7.726 -13.100 1.00 75.19 118 VAL A C 1
ATOM 930 O O . VAL A 1 118 ? 15.603 -7.473 -14.066 1.00 75.19 118 VAL A O 1
ATOM 933 N N . ARG A 1 119 ? 15.807 -8.271 -11.988 1.00 80.62 119 ARG A N 1
ATOM 934 C CA . ARG A 1 119 ? 14.383 -8.583 -11.804 1.00 80.62 119 ARG A CA 1
ATOM 935 C C . ARG A 1 119 ? 13.783 -7.747 -10.684 1.00 80.62 119 ARG A C 1
ATOM 937 O O . ARG A 1 119 ? 14.488 -7.290 -9.788 1.00 80.62 119 ARG A O 1
ATOM 944 N N . VAL A 1 120 ? 12.462 -7.623 -10.714 1.00 87.19 120 VAL A N 1
ATOM 945 C CA . VAL A 1 120 ? 11.664 -7.130 -9.589 1.00 87.19 120 VAL A CA 1
ATOM 946 C C . VAL A 1 120 ? 10.992 -8.329 -8.934 1.00 87.19 120 VAL A C 1
ATOM 948 O O . VAL A 1 120 ? 10.416 -9.163 -9.633 1.00 87.19 120 VAL A O 1
ATOM 951 N N . GLU A 1 121 ? 11.068 -8.428 -7.611 1.00 89.94 121 GLU A N 1
ATOM 952 C CA . GLU A 1 121 ? 10.411 -9.485 -6.842 1.00 89.94 121 GLU A CA 1
ATOM 953 C C . GLU A 1 121 ? 9.422 -8.905 -5.831 1.00 89.94 121 GLU A C 1
ATOM 955 O O . GLU A 1 121 ? 9.700 -7.894 -5.187 1.00 89.94 121 GLU A O 1
ATOM 960 N N . ALA A 1 122 ? 8.288 -9.582 -5.667 1.00 92.69 122 ALA A N 1
ATOM 961 C CA . ALA A 1 122 ? 7.363 -9.385 -4.566 1.00 92.69 122 ALA A CA 1
ATOM 962 C C . ALA A 1 122 ? 7.855 -10.186 -3.358 1.00 92.69 122 ALA A C 1
ATOM 964 O O . ALA A 1 122 ? 7.982 -11.411 -3.416 1.00 92.69 122 ALA A O 1
ATOM 965 N N . ASN A 1 123 ? 8.108 -9.488 -2.257 1.00 92.88 123 ASN A N 1
ATOM 966 C CA . ASN A 1 123 ? 8.544 -10.064 -0.992 1.00 92.88 123 ASN A CA 1
ATOM 967 C C . ASN A 1 123 ? 7.765 -9.439 0.167 1.00 92.88 123 ASN A C 1
ATOM 969 O O . ASN A 1 123 ? 7.112 -8.403 0.009 1.00 92.88 123 ASN A O 1
ATOM 973 N N . HIS A 1 124 ? 7.830 -10.063 1.345 1.00 93.12 124 HIS A N 1
ATOM 974 C CA . HIS A 1 124 ? 7.312 -9.425 2.552 1.00 93.12 124 HIS A CA 1
ATOM 975 C C . HIS A 1 124 ? 7.986 -8.064 2.734 1.00 93.12 124 HIS A C 1
ATOM 977 O O . HIS A 1 124 ? 9.213 -7.956 2.656 1.00 93.12 124 HIS A O 1
ATOM 983 N N . CYS A 1 125 ? 7.184 -7.032 2.986 1.00 93.19 125 CYS A N 1
ATOM 984 C CA . CYS A 1 125 ? 7.722 -5.747 3.399 1.00 93.19 125 CYS A CA 1
ATOM 985 C C . CYS A 1 125 ? 8.556 -5.914 4.674 1.00 93.19 125 CYS A C 1
ATOM 987 O O . CYS A 1 125 ? 8.193 -6.670 5.580 1.00 93.19 125 CYS A O 1
ATOM 989 N N . VAL A 1 126 ? 9.682 -5.204 4.740 1.00 94.56 126 VAL A N 1
ATOM 990 C CA . VAL A 1 126 ? 10.526 -5.202 5.936 1.00 94.56 126 VAL A CA 1
ATOM 991 C C . VAL A 1 126 ? 9.726 -4.566 7.073 1.00 94.56 126 VAL A C 1
ATOM 993 O O . VAL A 1 126 ? 9.236 -3.445 6.954 1.00 94.56 126 VAL A O 1
ATOM 996 N N . LYS A 1 127 ? 9.548 -5.306 8.170 1.00 95.00 127 LYS A N 1
ATOM 997 C CA . LYS A 1 127 ? 8.811 -4.808 9.336 1.00 95.00 127 LYS A CA 1
ATOM 998 C C . LYS A 1 127 ? 9.480 -3.554 9.894 1.00 95.00 127 LYS A C 1
ATOM 1000 O O . LYS A 1 127 ? 10.704 -3.463 9.932 1.00 95.00 127 LYS A O 1
ATOM 1005 N N . GLY A 1 128 ? 8.666 -2.608 10.344 1.00 95.69 128 GLY A N 1
ATOM 1006 C CA . GLY A 1 128 ? 9.125 -1.339 10.902 1.00 95.69 128 GLY A CA 1
ATOM 1007 C C . GLY A 1 128 ? 9.572 -0.316 9.856 1.00 95.69 128 GLY A C 1
ATOM 1008 O O . GLY A 1 128 ? 9.985 0.776 10.237 1.00 95.69 128 GLY A O 1
ATOM 1009 N N . THR A 1 129 ? 9.475 -0.619 8.555 1.00 95.25 129 THR A N 1
ATOM 1010 C CA . THR A 1 129 ? 9.851 0.319 7.493 1.00 95.25 129 THR A CA 1
ATOM 1011 C C . THR A 1 129 ? 8.686 0.641 6.566 1.00 95.25 129 THR A C 1
ATOM 1013 O O . THR A 1 129 ? 7.776 -0.157 6.335 1.00 95.25 129 THR A O 1
ATOM 1016 N N . VAL A 1 130 ? 8.720 1.856 6.027 1.00 95.12 130 VAL A N 1
ATOM 1017 C CA . VAL A 1 130 ? 7.746 2.356 5.044 1.00 95.12 130 VAL A CA 1
ATOM 1018 C C . VAL A 1 130 ? 8.417 3.006 3.837 1.00 95.12 130 VAL A C 1
ATOM 1020 O O . VAL A 1 130 ? 7.733 3.501 2.948 1.00 95.12 130 VAL A O 1
ATOM 1023 N N . ASN A 1 131 ? 9.747 2.996 3.798 1.00 94.75 131 ASN A N 1
ATOM 1024 C CA . ASN A 1 131 ? 10.553 3.515 2.708 1.00 94.75 131 ASN A CA 1
ATOM 1025 C C . ASN A 1 131 ? 10.967 2.399 1.743 1.00 94.75 131 ASN A C 1
ATOM 1027 O O . ASN A 1 131 ? 10.853 1.204 2.034 1.00 94.75 131 ASN A O 1
ATOM 1031 N N . GLY A 1 132 ? 11.471 2.796 0.585 1.00 91.44 132 GLY A N 1
ATOM 1032 C CA . GLY A 1 132 ? 12.033 1.868 -0.380 1.00 91.44 132 GLY A CA 1
ATOM 1033 C C . GLY A 1 132 ? 12.955 2.562 -1.372 1.00 91.44 132 GLY A C 1
ATOM 1034 O O . GLY A 1 132 ? 13.105 3.782 -1.346 1.00 91.44 132 GLY A O 1
ATOM 1035 N N . PRO A 1 133 ? 13.606 1.784 -2.245 1.00 89.94 133 PRO A N 1
ATOM 1036 C CA . PRO A 1 133 ? 14.593 2.320 -3.166 1.00 89.94 133 PRO A CA 1
ATOM 1037 C C . PRO A 1 133 ? 13.964 2.997 -4.391 1.00 89.94 133 PRO A C 1
ATOM 1039 O O . PRO A 1 133 ? 14.698 3.404 -5.274 1.00 89.94 133 PRO A O 1
ATOM 1042 N N . TRP A 1 134 ? 12.642 3.075 -4.530 1.00 87.62 134 TRP A N 1
ATOM 1043 C CA . TRP A 1 134 ? 12.031 3.531 -5.778 1.00 87.62 134 TRP A CA 1
ATOM 1044 C C . TRP A 1 134 ? 11.880 5.048 -5.812 1.00 87.62 134 TRP A C 1
ATOM 1046 O O . TRP A 1 134 ? 11.336 5.653 -4.895 1.00 87.62 134 TRP A O 1
ATOM 1056 N N . ALA A 1 135 ? 12.297 5.656 -6.913 1.00 83.69 135 ALA A N 1
ATOM 1057 C CA . ALA A 1 135 ? 11.989 7.031 -7.260 1.00 83.69 135 ALA A CA 1
ATOM 1058 C C . ALA A 1 135 ? 10.968 7.069 -8.406 1.00 83.69 135 ALA A C 1
ATOM 1060 O O . ALA A 1 135 ? 10.854 6.129 -9.197 1.00 83.69 135 ALA A O 1
ATOM 1061 N N . TYR A 1 136 ? 10.227 8.172 -8.491 1.00 77.19 136 TYR A N 1
ATOM 1062 C CA . TYR A 1 136 ? 9.282 8.436 -9.572 1.00 77.19 136 TYR A CA 1
ATOM 1063 C C . TYR A 1 136 ? 9.542 9.798 -10.176 1.00 77.19 136 TYR A C 1
ATOM 1065 O O . TYR A 1 136 ? 9.467 10.815 -9.473 1.00 77.19 136 TYR A O 1
ATOM 1073 N N . GLU A 1 137 ? 9.822 9.787 -11.472 1.00 74.81 137 GLU A N 1
ATOM 1074 C CA . GLU A 1 137 ? 10.019 10.977 -12.277 1.00 74.81 137 GLU A CA 1
ATOM 1075 C C . GLU A 1 137 ? 8.690 11.382 -12.918 1.00 74.81 137 GLU A C 1
ATOM 1077 O O . GLU A 1 137 ? 8.156 10.691 -13.781 1.00 74.81 137 GLU A O 1
ATOM 1082 N N . GLU A 1 138 ? 8.145 12.517 -12.485 1.00 71.06 138 GLU A N 1
ATOM 1083 C CA . GLU A 1 138 ? 6.815 12.987 -12.898 1.00 71.06 138 GLU A CA 1
ATOM 1084 C C . GLU A 1 138 ? 6.768 13.424 -14.366 1.00 71.06 138 GLU A C 1
ATOM 1086 O O . GLU A 1 138 ? 5.738 13.286 -15.016 1.00 71.06 138 GLU A O 1
ATOM 1091 N N . VAL A 1 139 ? 7.890 13.903 -14.912 1.00 65.06 139 VAL A N 1
ATOM 1092 C CA . VAL A 1 139 ? 7.968 14.383 -16.301 1.00 65.06 139 VAL A CA 1
ATOM 1093 C C . VAL A 1 139 ? 7.824 13.231 -17.297 1.00 65.06 139 VAL A C 1
ATOM 1095 O O . VAL A 1 139 ? 7.115 13.349 -18.293 1.00 65.06 139 VAL A O 1
ATOM 1098 N N . SER A 1 140 ? 8.481 12.104 -17.025 1.00 59.41 140 SER A N 1
ATOM 1099 C CA . SER A 1 140 ? 8.425 10.893 -17.852 1.00 59.41 140 SER A CA 1
ATOM 1100 C C . SER A 1 140 ? 7.331 9.916 -17.396 1.00 59.41 140 SER A C 1
ATOM 1102 O O . SER A 1 140 ? 6.999 8.971 -18.118 1.00 59.41 140 SER A O 1
ATOM 1104 N N . ASN A 1 141 ? 6.735 10.160 -16.220 1.00 60.91 141 ASN A N 1
ATOM 1105 C CA . ASN A 1 141 ? 5.870 9.238 -15.482 1.00 60.91 141 ASN A CA 1
ATOM 1106 C C . ASN A 1 141 ? 6.539 7.869 -15.240 1.00 60.91 141 ASN A C 1
ATOM 1108 O O . ASN A 1 141 ? 5.867 6.838 -15.260 1.00 60.91 141 ASN A O 1
ATOM 1112 N N . MET A 1 142 ? 7.862 7.853 -15.043 1.00 57.81 142 MET A N 1
ATOM 1113 C CA . MET A 1 142 ? 8.682 6.638 -15.030 1.00 57.81 142 MET A CA 1
ATOM 1114 C C . MET A 1 142 ? 9.169 6.255 -13.626 1.00 57.81 142 MET A C 1
ATOM 1116 O O . MET A 1 142 ? 9.488 7.109 -12.795 1.00 57.81 142 MET A O 1
ATOM 1120 N N . TYR A 1 143 ? 9.283 4.946 -13.382 1.00 62.69 143 TYR A N 1
ATOM 1121 C CA . TYR A 1 143 ? 9.947 4.395 -12.199 1.00 62.69 143 TYR A CA 1
ATOM 1122 C C . TYR A 1 143 ? 11.457 4.362 -12.376 1.00 62.69 143 TYR A C 1
ATOM 1124 O O . TYR A 1 143 ? 11.965 3.855 -13.374 1.00 62.69 143 TYR A O 1
ATOM 1132 N N . ILE A 1 144 ? 12.178 4.802 -11.355 1.00 58.25 144 ILE A N 1
ATOM 1133 C CA . ILE A 1 144 ? 13.632 4.734 -11.324 1.00 58.25 144 ILE A CA 1
ATOM 1134 C C . ILE A 1 144 ? 14.027 3.980 -10.059 1.00 58.25 144 ILE A C 1
ATOM 1136 O O . ILE A 1 144 ? 13.785 4.439 -8.946 1.00 58.25 144 ILE A O 1
ATOM 1140 N N . SER A 1 145 ? 14.631 2.804 -10.217 1.00 57.44 145 SER A N 1
ATOM 1141 C CA . SER A 1 145 ? 15.433 2.215 -9.144 1.00 57.44 145 SER A CA 1
ATOM 1142 C C . SER A 1 145 ? 16.848 2.806 -9.223 1.00 57.44 145 SER A C 1
ATOM 1144 O O . SER A 1 145 ? 17.363 2.949 -10.334 1.00 57.44 145 SER A O 1
ATOM 1146 N N . PRO A 1 146 ? 17.527 3.111 -8.100 1.00 49.88 146 PRO A N 1
ATOM 1147 C CA . PRO A 1 146 ? 18.926 3.537 -8.089 1.00 49.88 146 PRO A CA 1
ATOM 1148 C C . PRO A 1 146 ? 19.848 2.455 -8.659 1.00 49.88 146 PRO A C 1
ATOM 1150 O O . PRO A 1 146 ? 20.944 2.756 -9.122 1.00 49.88 146 PRO A O 1
ATOM 1153 N N . VAL A 1 147 ? 19.391 1.199 -8.684 1.00 47.06 147 VAL A N 1
ATOM 1154 C CA . VAL A 1 147 ? 20.031 0.107 -9.418 1.00 47.06 147 VAL A CA 1
ATOM 1155 C C . VAL A 1 147 ? 19.499 0.134 -10.853 1.00 47.06 147 VAL A C 1
ATOM 1157 O O . VAL A 1 147 ? 18.715 -0.712 -11.276 1.00 47.06 147 VAL A O 1
ATOM 1160 N N . CYS A 1 148 ? 19.874 1.177 -11.591 1.00 43.75 148 CYS A N 1
ATOM 1161 C CA . CYS A 1 148 ? 19.563 1.319 -13.005 1.00 43.75 148 CYS A CA 1
ATOM 1162 C C . CYS A 1 148 ? 20.346 0.261 -13.795 1.00 43.75 148 CYS A C 1
ATOM 1164 O O . CYS A 1 148 ? 21.477 0.487 -14.215 1.00 43.75 148 CYS A O 1
ATOM 1166 N N . VAL A 1 149 ? 19.765 -0.925 -13.959 1.00 34.47 149 VAL A N 1
ATOM 1167 C CA . VAL A 1 149 ? 20.247 -1.937 -14.899 1.00 34.47 149 VAL A CA 1
ATOM 1168 C C . VAL A 1 149 ? 19.026 -2.608 -15.505 1.00 34.47 149 VAL A C 1
ATOM 1170 O O . VAL A 1 149 ? 18.674 -3.681 -15.047 1.00 34.47 149 VAL A O 1
ATOM 1173 N N . ILE A 1 150 ? 18.301 -1.924 -16.400 1.00 34.69 150 ILE A N 1
ATOM 1174 C CA . ILE A 1 150 ? 18.090 -2.299 -17.816 1.00 34.69 150 ILE A CA 1
ATOM 1175 C C . ILE A 1 150 ? 17.468 -1.079 -18.513 1.00 34.69 150 ILE A C 1
ATOM 1177 O O . ILE A 1 150 ? 16.453 -0.553 -18.062 1.00 34.69 150 ILE A O 1
ATOM 1181 N N . SER A 1 151 ? 18.031 -0.665 -19.644 1.00 33.25 151 SER A N 1
ATOM 1182 C CA . SER A 1 151 ? 17.550 0.406 -20.530 1.00 33.25 151 SER A CA 1
ATOM 1183 C C . SER A 1 151 ? 16.205 0.116 -21.227 1.00 33.25 151 SER A C 1
ATOM 1185 O O . SER A 1 151 ? 15.929 0.688 -22.276 1.00 33.25 151 SER A O 1
ATOM 1187 N N . GLU A 1 152 ? 15.380 -0.785 -20.685 1.00 35.22 152 GLU A N 1
ATOM 1188 C CA . GLU A 1 152 ? 14.124 -1.246 -21.300 1.00 35.22 152 GLU A CA 1
ATOM 1189 C C . GLU A 1 152 ? 12.924 -1.292 -20.335 1.00 35.22 152 GLU A C 1
ATOM 1191 O O . GLU A 1 152 ? 11.792 -1.519 -20.764 1.00 35.22 152 GLU A O 1
ATOM 1196 N N . PHE A 1 153 ? 13.114 -1.006 -19.041 1.00 40.78 153 PHE A N 1
ATOM 1197 C CA . PHE A 1 153 ? 12.003 -0.882 -18.089 1.00 40.78 153 PHE A CA 1
ATOM 1198 C C . PHE A 1 153 ? 11.433 0.542 -18.081 1.00 40.78 153 PHE A C 1
ATOM 1200 O O . PHE A 1 153 ? 11.430 1.240 -17.073 1.00 40.78 153 PHE A O 1
ATOM 1207 N N . PHE A 1 154 ? 10.898 0.963 -19.225 1.00 50.72 154 PHE A N 1
ATOM 1208 C CA . PHE A 1 154 ? 9.989 2.102 -19.288 1.00 50.72 154 PHE A CA 1
ATOM 1209 C C . PHE A 1 154 ? 8.635 1.636 -18.756 1.00 50.72 154 PHE A C 1
ATOM 1211 O O . PHE A 1 154 ? 7.823 1.103 -19.505 1.00 50.72 154 PHE A O 1
ATOM 1218 N N . LEU A 1 155 ? 8.398 1.751 -17.453 1.00 50.66 155 LEU A N 1
ATOM 1219 C CA . LEU A 1 155 ? 7.062 1.566 -16.893 1.00 50.66 155 LEU A CA 1
ATOM 1220 C C . LEU A 1 155 ? 6.473 2.948 -16.656 1.00 50.66 155 LEU A C 1
ATOM 1222 O O . LEU A 1 155 ? 6.988 3.705 -15.839 1.00 50.66 155 LEU A O 1
ATOM 1226 N N . GLN A 1 156 ? 5.419 3.266 -17.395 1.00 51.78 156 GLN A N 1
ATOM 1227 C CA . GLN A 1 156 ? 4.632 4.464 -17.195 1.00 51.78 156 GLN A CA 1
ATOM 1228 C C . GLN A 1 156 ? 3.421 4.105 -16.338 1.00 51.78 156 GLN A C 1
ATOM 1230 O O . GLN A 1 156 ? 2.715 3.139 -16.642 1.00 51.78 156 GLN A O 1
ATOM 1235 N N . PHE A 1 157 ? 3.153 4.862 -15.273 1.00 48.56 157 PHE A N 1
ATOM 1236 C CA . PHE A 1 157 ? 1.806 4.824 -14.712 1.00 48.56 157 PHE A CA 1
ATOM 1237 C C . PHE A 1 157 ? 0.885 5.463 -15.741 1.00 48.56 157 PHE A C 1
ATOM 1239 O O . PHE A 1 157 ? 0.916 6.677 -15.944 1.00 48.56 157 PHE A O 1
ATOM 1246 N N . LEU A 1 158 ? 0.068 4.649 -16.404 1.00 42.66 158 LEU A N 1
ATOM 1247 C CA . LEU A 1 158 ? -1.143 5.215 -16.959 1.00 42.66 158 LEU A CA 1
ATOM 1248 C C . LEU A 1 158 ? -2.098 5.433 -15.787 1.00 42.66 158 LEU A C 1
ATOM 1250 O O . LEU A 1 158 ? -2.257 4.532 -14.953 1.00 42.66 158 LEU A O 1
ATOM 1254 N N . PRO A 1 159 ? -2.768 6.592 -15.723 1.00 41.31 159 PRO A N 1
ATOM 1255 C CA . PRO A 1 159 ? -4.032 6.652 -15.024 1.00 41.31 159 PRO A CA 1
ATOM 1256 C C . PRO A 1 159 ? -4.853 5.476 -15.560 1.00 41.31 159 PRO A C 1
ATOM 1258 O O . PRO A 1 159 ? -5.050 5.357 -16.771 1.00 41.31 159 PRO A O 1
ATOM 1261 N N . SER A 1 160 ? -5.233 4.543 -14.685 1.00 35.72 160 SER A N 1
ATOM 1262 C CA . SER A 1 160 ? -6.183 3.481 -15.037 1.00 35.72 160 SER A CA 1
ATOM 1263 C C . SER A 1 160 ? -7.314 4.135 -15.836 1.00 35.72 160 SER A C 1
ATOM 1265 O O . SER A 1 160 ? -7.694 5.235 -15.470 1.00 35.72 160 SER A O 1
ATOM 1267 N N . ILE A 1 161 ? -7.908 3.517 -16.860 1.00 38.81 161 ILE A N 1
ATOM 1268 C CA . ILE A 1 161 ? -9.061 4.112 -17.591 1.00 38.81 161 ILE A CA 1
ATOM 1269 C C . ILE A 1 161 ? -10.207 4.520 -16.625 1.00 38.81 161 ILE A C 1
ATOM 1271 O O . ILE A 1 161 ? -11.049 5.353 -16.930 1.00 38.81 161 ILE A O 1
ATOM 1275 N N . LEU A 1 162 ? -10.173 4.002 -15.398 1.00 43.03 162 LEU A N 1
ATOM 1276 C CA . LEU A 1 162 ? -10.938 4.436 -14.231 1.00 43.03 162 LEU A CA 1
ATOM 1277 C C . LEU A 1 162 ? -10.464 5.765 -13.579 1.00 43.03 162 LEU A C 1
ATOM 1279 O O . LEU A 1 162 ? -10.812 6.032 -12.432 1.00 43.03 162 LEU A O 1
ATOM 1283 N N . SER A 1 163 ? -9.588 6.557 -14.196 1.00 39.31 163 SER A N 1
ATOM 1284 C CA . SER A 1 163 ? -9.104 7.849 -13.687 1.00 39.31 163 SER A CA 1
ATOM 1285 C C . SER A 1 163 ? -10.077 8.976 -13.968 1.00 39.31 163 SER A C 1
ATOM 1287 O O . SER A 1 163 ? -10.034 9.985 -13.272 1.00 39.31 163 SER A O 1
ATOM 1289 N N . ASP A 1 164 ? -10.973 8.778 -14.929 1.00 30.83 164 ASP A N 1
ATOM 1290 C CA . ASP A 1 164 ? -12.186 9.563 -14.976 1.00 30.83 164 ASP A CA 1
ATOM 1291 C C . ASP A 1 164 ? -13.195 8.904 -14.031 1.00 30.83 164 ASP A C 1
ATOM 1293 O O . ASP A 1 164 ? -13.510 7.717 -14.198 1.00 30.83 164 ASP A O 1
ATOM 1297 N N . PRO A 1 165 ? -13.720 9.626 -13.020 1.00 32.78 165 PRO A N 1
ATOM 1298 C CA . PRO A 1 165 ? -14.967 9.190 -12.420 1.00 32.78 165 PRO A CA 1
ATOM 1299 C C . PRO A 1 165 ? -15.972 9.012 -13.568 1.00 32.78 165 PRO A C 1
ATOM 1301 O O . PRO A 1 165 ? -15.956 9.814 -14.512 1.00 32.78 165 PRO A O 1
ATOM 1304 N N . PRO A 1 166 ? -16.852 7.994 -13.539 1.00 31.03 166 PRO A N 1
ATOM 1305 C CA . PRO A 1 166 ? -17.986 8.017 -14.446 1.00 31.03 166 PRO A CA 1
ATOM 1306 C C . PRO A 1 166 ? -18.629 9.397 -14.298 1.00 31.03 166 PRO A C 1
ATOM 1308 O O . PRO A 1 166 ? -18.875 9.839 -13.173 1.00 31.03 166 PRO A O 1
ATOM 1311 N N . ARG A 1 167 ? -18.856 10.111 -15.411 1.00 37.34 167 ARG A N 1
ATOM 1312 C CA . ARG A 1 167 ? -19.790 11.241 -15.405 1.00 37.34 167 ARG A CA 1
ATOM 1313 C C . ARG A 1 167 ? -21.137 10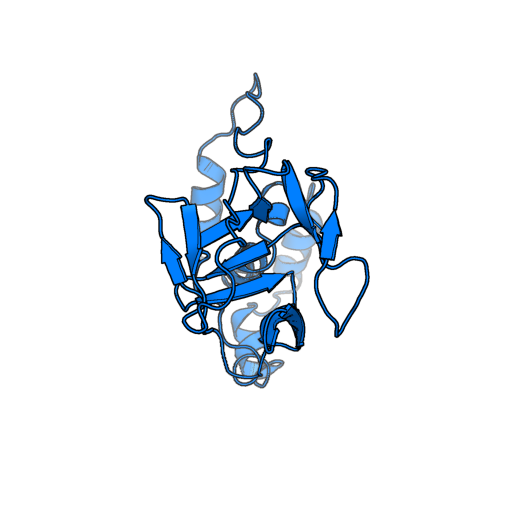.655 -15.007 1.00 37.34 167 ARG A C 1
ATOM 1315 O O . ARG A 1 167 ? -21.917 10.245 -15.863 1.00 37.34 167 ARG A O 1
ATOM 1322 N N . SER A 1 168 ? -21.392 10.564 -13.708 1.00 34.53 168 SER A N 1
ATOM 1323 C CA . SER A 1 168 ? -22.720 10.331 -13.199 1.00 34.53 168 SER A CA 1
ATOM 1324 C C . SER A 1 168 ? -23.510 11.580 -13.559 1.00 34.53 168 SER A C 1
ATOM 1326 O O . SER A 1 168 ? -23.287 12.684 -13.060 1.00 34.53 168 SER A O 1
ATOM 1328 N N . HIS A 1 169 ? -24.438 11.423 -14.494 1.00 36.81 169 HIS A N 1
ATOM 1329 C CA . HIS A 1 169 ? -25.635 12.241 -14.481 1.00 36.81 169 HIS A CA 1
ATOM 1330 C C . HIS A 1 169 ? -26.332 11.971 -13.141 1.00 36.81 169 HIS A C 1
ATOM 1332 O O . HIS A 1 169 ? -27.039 10.982 -12.990 1.00 36.81 169 HIS A O 1
ATOM 1338 N N . GLY A 1 170 ? -26.029 12.802 -12.145 1.00 39.22 170 GLY A N 1
ATOM 1339 C CA . GLY A 1 170 ? -26.495 12.653 -10.767 1.00 39.22 170 GLY A CA 1
ATOM 1340 C C . GLY A 1 170 ? -25.353 12.945 -9.802 1.00 39.22 170 GLY A C 1
ATOM 1341 O O . GLY A 1 170 ? -24.405 12.169 -9.717 1.00 39.22 170 GLY A O 1
ATOM 1342 N N . GLY A 1 171 ? -25.415 14.113 -9.163 1.00 39.16 171 GLY A N 1
ATOM 1343 C CA . GLY A 1 171 ? -24.322 14.723 -8.415 1.00 39.16 171 GLY A CA 1
ATOM 1344 C C . GLY A 1 171 ? -23.845 13.915 -7.211 1.00 39.16 171 GLY A C 1
ATOM 1345 O O . GLY A 1 171 ? -24.639 13.358 -6.456 1.00 39.16 171 GLY A O 1
ATOM 1346 N N . ILE A 1 172 ? -22.528 13.924 -7.024 1.00 39.84 172 ILE A N 1
ATOM 1347 C CA . ILE A 1 172 ? -21.881 13.621 -5.752 1.00 39.84 172 ILE A CA 1
ATOM 1348 C C . ILE A 1 172 ? -21.645 14.980 -5.094 1.00 39.84 172 ILE A C 1
ATOM 1350 O O . ILE A 1 172 ? -20.872 15.793 -5.591 1.00 39.84 172 ILE A O 1
ATOM 1354 N N . ASP A 1 173 ? -22.402 15.242 -4.035 1.00 38.28 173 ASP A N 1
ATOM 1355 C CA . ASP A 1 173 ? -22.231 16.372 -3.125 1.00 38.28 173 ASP A CA 1
ATOM 1356 C C . ASP A 1 173 ? -20.881 16.222 -2.390 1.00 38.28 173 ASP A C 1
ATOM 1358 O O . ASP A 1 173 ? -20.587 15.165 -1.824 1.00 38.28 173 ASP A O 1
ATOM 1362 N N . ASP A 1 174 ? -20.071 17.289 -2.395 1.00 39.66 174 ASP A N 1
ATOM 1363 C CA . ASP A 1 174 ? -18.775 17.448 -1.706 1.00 39.66 174 ASP A CA 1
ATOM 1364 C C . ASP A 1 174 ? -18.829 17.206 -0.170 1.00 39.66 174 ASP A C 1
ATOM 1366 O O . ASP A 1 174 ? -17.827 17.281 0.549 1.00 39.66 174 ASP A O 1
ATOM 1370 N N . GLY A 1 175 ? -20.003 16.888 0.366 1.00 32.50 175 GLY A N 1
ATOM 1371 C CA . GLY A 1 175 ? -20.335 16.714 1.768 1.00 32.50 175 GLY A CA 1
ATOM 1372 C C . GLY A 1 175 ? -19.842 15.422 2.414 1.00 32.50 175 GLY A C 1
ATOM 1373 O O . GLY A 1 175 ? -19.832 15.352 3.643 1.00 32.50 175 GLY A O 1
ATOM 1374 N N . TRP A 1 176 ? -19.382 14.408 1.670 1.00 39.75 176 TRP A N 1
ATOM 1375 C CA . TRP A 1 176 ? -18.850 13.187 2.305 1.00 39.75 176 TRP A CA 1
ATOM 1376 C C . TRP A 1 176 ? -17.498 13.436 2.998 1.00 39.75 176 TRP A C 1
ATOM 1378 O O . TRP A 1 176 ? -17.304 13.056 4.154 1.00 39.75 176 TRP A O 1
ATOM 1388 N N . LEU A 1 177 ? -16.597 14.186 2.350 1.00 37.50 177 LEU A N 1
ATOM 1389 C CA . LEU A 1 177 ? -15.325 14.626 2.943 1.00 37.50 177 LEU A CA 1
ATOM 1390 C C . LEU A 1 177 ? -15.534 15.591 4.123 1.00 37.50 177 LEU A C 1
ATOM 1392 O O . LEU A 1 177 ? -14.737 15.595 5.063 1.00 37.50 177 LEU A O 1
ATOM 1396 N N . ALA A 1 178 ? -16.618 16.372 4.108 1.00 34.34 178 ALA A N 1
ATOM 1397 C CA . ALA A 1 178 ? -16.995 17.245 5.217 1.00 34.34 178 ALA A CA 1
ATOM 1398 C C . ALA A 1 178 ? -17.592 16.465 6.407 1.00 34.34 178 ALA A C 1
ATOM 1400 O O . ALA A 1 178 ? -17.272 16.771 7.556 1.00 34.34 178 ALA A O 1
ATOM 1401 N N . ARG A 1 179 ? -18.387 15.412 6.167 1.00 41.91 179 ARG A N 1
ATOM 1402 C CA . ARG A 1 179 ? -18.967 14.573 7.236 1.00 41.91 179 ARG A CA 1
ATOM 1403 C C . ARG A 1 179 ? -17.926 13.715 7.957 1.00 41.91 179 ARG A C 1
ATOM 1405 O O . ARG A 1 179 ? -18.053 13.514 9.159 1.00 41.91 179 ARG A O 1
ATOM 1412 N N . ALA A 1 180 ? -16.861 13.293 7.273 1.00 41.47 180 ALA A N 1
ATOM 1413 C CA . ALA A 1 180 ? -15.743 12.579 7.899 1.00 41.47 180 ALA A CA 1
ATOM 1414 C C . ALA A 1 180 ? -14.854 13.478 8.788 1.00 41.47 180 ALA A C 1
ATOM 1416 O O . ALA A 1 180 ? -14.219 12.986 9.716 1.00 41.47 180 ALA A O 1
ATOM 1417 N N . LYS A 1 181 ? -14.821 14.795 8.538 1.00 40.59 181 LYS A N 1
ATOM 1418 C CA . LYS A 1 181 ? -14.047 15.771 9.333 1.00 40.59 181 LYS A CA 1
ATOM 1419 C C . LYS A 1 181 ? -14.861 16.472 10.431 1.00 40.59 181 LYS A C 1
ATOM 1421 O O . LYS A 1 181 ? -14.276 17.157 11.262 1.00 40.59 181 LYS A O 1
ATOM 1426 N N . GLY A 1 182 ? -16.187 16.317 10.430 1.00 31.86 182 GLY A N 1
ATOM 1427 C CA . GLY A 1 182 ? -17.110 17.017 11.331 1.00 31.86 182 GLY A CA 1
ATOM 1428 C C . GLY A 1 182 ? -17.559 16.245 12.576 1.00 31.86 182 GLY A C 1
ATOM 1429 O O . GLY A 1 182 ? -18.272 16.814 13.397 1.00 31.86 182 GLY A O 1
ATOM 1430 N N . ALA A 1 183 ? -17.163 14.983 12.758 1.00 36.66 183 ALA A N 1
ATOM 1431 C CA . ALA A 1 183 ? -17.499 14.218 13.960 1.00 36.66 183 ALA A CA 1
ATOM 1432 C C . ALA A 1 183 ? -16.526 14.537 15.110 1.00 36.66 183 ALA A C 1
ATOM 1434 O O . ALA A 1 183 ? -15.710 13.713 15.512 1.00 36.66 183 ALA A O 1
ATOM 1435 N N . SER A 1 184 ? -16.610 15.768 15.614 1.00 40.31 184 SER A N 1
ATOM 1436 C CA . SER A 1 184 ? -16.177 16.109 16.967 1.00 40.31 184 SER A CA 1
ATOM 1437 C C . SER A 1 184 ? -17.418 16.157 17.852 1.00 40.31 184 SER A C 1
ATOM 1439 O O . SER A 1 184 ? -18.111 17.172 17.845 1.00 40.31 184 SER A O 1
ATOM 1441 N N . ILE A 1 185 ? -17.682 15.079 18.596 1.00 39.84 185 ILE A N 1
ATOM 1442 C CA . ILE A 1 185 ? -18.470 15.063 19.842 1.00 39.84 185 ILE A CA 1
ATOM 1443 C C . ILE A 1 185 ? -17.843 14.016 20.762 1.00 39.84 185 ILE A C 1
ATOM 1445 O O . ILE A 1 185 ? -17.635 12.878 20.284 1.00 39.84 185 ILE A O 1
#

Organism: Teladorsagia circumcincta (NCBI:txid45464)

Radius of gyration: 19.08 Å; chains: 1; bounding box: 47×33×51 Å

Foldseek 3Di:
DQPCVVLVCQLVVVCVVDDPPDCPVVVVVCVVVVHDDVVCCCVPPVVVCCQFPNRAAHFPDKDWFAQPVVRWTWFCPPDVFFFIDTGHDDLPAQRRIWTAHPQGFIDHRQWTWADDPPTTGTYGDGTRDNHYQWDADPVQQAIDGPPPPDPRRRTHDDPRPCVDPPPPPPDDPPCVVVVSVPPDD

pLDDT: mean 78.98, std 22.31, range [30.83, 98.56]

InterPro domains:
  IPR000772 Ricin B, lectin domain [PF00652] (62-143)
  IPR000772 Ricin B, lectin domain [SM00458] (59-185)
  IPR035992 Ricin B-like lectins [SSF50370] (53-140)

Sequence (185 aa):
MDEYAEYYFIREPQAQRVDPGDISAQLALKERLHCKPFKWYMEKVAYDVLPSYPIPPKNKVWGEARNPQTGKCLDRMGGIPGPLGVNGCHGYGGNQLLRLNTEGQLAQGEWCLTPKGVRVEANHCVKGTVNGPWAYEEVSNMYISPVCVISEFFLQFLPSILSDPPRSHGGIDDGWLARAKGASI